Protein AF-A0A952SNX2-F1 (afdb_monomer_lite)

Foldseek 3Di:
DAPLVVCVVLVLQQAQDDDDDDDDDDDDDDDDDDDDDDDDDDDDDDPDDPPDPDDFAAFDDLVVLPVVDDADPQEAEFPPADGHQASQVSNQVRVLLRCLLVLVLVSNLVQADPRVNVVSVVCVVVVVSVVNNVQFNHKYWAHKAFPVGRDNDTQKMKTKIWTDGQQKIFIWIWIWGQDPVRGIHIYTDDFDSDMDRDRNVSHPPDPCNRRPPCVPVVSDDDVCLQVLLVQLLSLQLVLQLVQVLCVLVVHPRDDPVRVQVVVCVVSVHDSVSSVVSNVVLLVQLVPDPDLCSSDPLQSLLVVLVSVVSHLVVVVVDPPSPVSDDPQVSLVSSCVSNVHHSVVSVVSNVVNHD

Structure (mmCIF, N/CA/C/O backbone):
data_AF-A0A952SNX2-F1
#
_entry.id   AF-A0A952SNX2-F1
#
loop_
_atom_site.group_PDB
_atom_site.id
_atom_site.type_symbol
_atom_site.label_atom_id
_atom_site.label_alt_id
_atom_site.label_comp_id
_atom_site.label_asym_id
_atom_site.label_entity_id
_atom_site.label_seq_id
_atom_site.pdbx_PDB_ins_code
_atom_site.Cartn_x
_atom_site.Cartn_y
_atom_site.Cartn_z
_atom_site.occupancy
_atom_site.B_iso_or_equiv
_atom_site.auth_seq_id
_atom_site.auth_comp_id
_atom_site.auth_asym_id
_atom_site.auth_atom_id
_atom_site.pdbx_PDB_model_num
ATOM 1 N N . MET A 1 1 ? -14.300 -13.899 18.024 1.00 48.44 1 MET A N 1
ATOM 2 C CA . MET A 1 1 ? -14.442 -12.862 16.974 1.00 48.44 1 MET A CA 1
ATOM 3 C C . MET A 1 1 ? -13.404 -13.210 15.926 1.00 48.44 1 MET A C 1
ATOM 5 O O . MET A 1 1 ? -12.260 -13.330 16.341 1.00 48.44 1 MET A O 1
ATOM 9 N N . SER A 1 2 ? -13.799 -13.496 14.678 1.00 52.06 2 SER A N 1
ATOM 10 C CA . SER A 1 2 ? -12.889 -14.080 13.675 1.00 52.06 2 SER A CA 1
ATOM 11 C C . SER A 1 2 ? -11.703 -13.165 13.380 1.00 52.06 2 SER A C 1
ATOM 13 O O . SER A 1 2 ? -11.830 -11.938 13.463 1.00 52.06 2 SER A O 1
ATOM 15 N N . LEU A 1 3 ? -10.570 -13.774 13.040 1.00 55.50 3 LEU A N 1
ATOM 16 C CA . LEU A 1 3 ? -9.308 -13.116 12.728 1.00 55.50 3 LEU A CA 1
ATOM 17 C C . LEU A 1 3 ? -9.473 -11.966 11.732 1.00 55.50 3 LEU A C 1
ATOM 19 O O . LEU A 1 3 ? -8.993 -10.865 11.982 1.00 55.50 3 LEU A O 1
ATOM 23 N N . HIS A 1 4 ? -10.268 -12.174 10.680 1.00 52.38 4 HIS A N 1
ATOM 24 C CA . HIS A 1 4 ? -10.623 -11.142 9.707 1.00 52.38 4 HIS A CA 1
ATOM 25 C C . HIS A 1 4 ? -11.179 -9.861 10.358 1.00 52.38 4 HIS A C 1
ATOM 27 O O . HIS A 1 4 ? -10.748 -8.767 10.014 1.00 52.38 4 HIS A O 1
ATOM 33 N N . LYS A 1 5 ? -12.071 -9.967 11.356 1.00 54.03 5 LYS A N 1
ATOM 34 C CA . LYS A 1 5 ? -12.621 -8.787 12.051 1.00 54.03 5 LYS A CA 1
ATOM 35 C C . LYS A 1 5 ? -11.594 -8.092 12.941 1.00 54.03 5 LYS A C 1
ATOM 37 O O . LYS A 1 5 ? -11.683 -6.879 13.107 1.00 54.03 5 LYS A O 1
ATOM 42 N N . ARG A 1 6 ? -10.648 -8.830 13.532 1.00 61.38 6 ARG A N 1
ATOM 43 C CA . ARG A 1 6 ? -9.600 -8.252 14.390 1.00 61.38 6 ARG A CA 1
ATOM 44 C C . ARG A 1 6 ? -8.487 -7.614 13.568 1.00 61.38 6 ARG A C 1
ATOM 46 O O . ARG A 1 6 ? -8.136 -6.478 13.852 1.00 61.38 6 ARG A O 1
ATOM 53 N N . ILE A 1 7 ? -8.026 -8.288 12.513 1.00 53.22 7 ILE A N 1
ATOM 54 C CA . ILE A 1 7 ? -7.072 -7.746 11.542 1.00 53.22 7 ILE A CA 1
ATOM 55 C C . ILE A 1 7 ? -7.691 -6.523 10.864 1.00 53.22 7 ILE A C 1
ATOM 57 O O . ILE A 1 7 ? -7.120 -5.452 10.968 1.00 53.22 7 ILE A O 1
ATOM 61 N N . ALA A 1 8 ? -8.900 -6.599 10.298 1.00 45.84 8 ALA A N 1
ATOM 62 C CA . ALA A 1 8 ? -9.545 -5.420 9.705 1.00 45.84 8 ALA A CA 1
ATOM 63 C C . ALA A 1 8 ? -9.672 -4.239 10.695 1.00 45.84 8 ALA A C 1
ATOM 65 O O . ALA A 1 8 ? -9.510 -3.090 10.296 1.00 45.84 8 ALA A O 1
ATOM 66 N N . SER A 1 9 ? -9.886 -4.509 11.992 1.00 39.69 9 SER A N 1
ATOM 67 C CA . SER A 1 9 ? -9.955 -3.456 13.020 1.00 39.69 9 SER A CA 1
ATOM 68 C C . SER A 1 9 ? -8.585 -2.893 13.429 1.00 39.69 9 SER A C 1
ATOM 70 O O . SER A 1 9 ? -8.488 -1.700 13.689 1.00 39.69 9 SER A O 1
ATOM 72 N N . ALA A 1 10 ? -7.534 -3.716 13.496 1.00 35.47 10 ALA A N 1
ATOM 73 C CA . ALA A 1 10 ? -6.181 -3.294 13.888 1.00 35.47 10 ALA A CA 1
ATOM 74 C C . ALA A 1 10 ? -5.418 -2.612 12.736 1.00 35.47 10 ALA A C 1
ATOM 76 O O . ALA A 1 10 ? -4.585 -1.734 12.938 1.00 35.47 10 ALA A O 1
ATOM 77 N N . VAL A 1 11 ? -5.741 -2.983 11.502 1.00 34.00 11 VAL A N 1
ATOM 78 C CA . VAL A 1 11 ? -5.020 -2.579 10.285 1.00 34.00 11 VAL A CA 1
ATOM 79 C C . VAL A 1 11 ? -5.450 -1.217 9.782 1.00 34.00 11 VAL A C 1
ATOM 81 O O . VAL A 1 11 ? -4.645 -0.475 9.217 1.00 34.00 11 VAL A O 1
ATOM 84 N N . SER A 1 12 ? -6.685 -0.840 10.101 1.00 32.25 12 SER A N 1
ATOM 85 C CA . SER A 1 12 ? -7.169 0.524 9.936 1.00 32.25 12 SER A CA 1
ATOM 86 C C . SER A 1 12 ? -6.426 1.547 10.814 1.00 32.25 12 SER A C 1
ATOM 88 O O . SER A 1 12 ? -6.702 2.729 10.674 1.00 32.25 12 SER A O 1
ATOM 90 N N . ILE A 1 13 ? -5.527 1.124 11.720 1.00 32.03 13 ILE A N 1
ATOM 91 C CA . ILE A 1 13 ? -4.909 1.996 12.738 1.00 32.03 13 ILE A CA 1
ATOM 92 C C . ILE A 1 13 ? -3.388 2.197 12.531 1.00 32.03 13 ILE A C 1
ATOM 94 O O . ILE A 1 13 ? -2.841 3.181 13.022 1.00 32.03 13 ILE A O 1
ATOM 98 N N . ALA A 1 14 ? -2.678 1.323 11.800 1.00 28.78 14 ALA A N 1
ATOM 99 C CA . ALA A 1 14 ? -1.204 1.258 11.881 1.00 28.78 14 ALA A CA 1
ATOM 100 C C . ALA A 1 14 ? -0.408 1.695 10.626 1.00 28.78 14 ALA A C 1
ATOM 102 O O . ALA A 1 14 ? 0.817 1.790 10.677 1.00 28.78 14 ALA A O 1
ATOM 103 N N . THR A 1 15 ? -1.045 1.968 9.483 1.00 30.44 15 THR A N 1
ATOM 104 C CA . THR A 1 15 ? -0.330 1.966 8.184 1.00 30.44 15 THR A CA 1
ATOM 105 C C . THR A 1 15 ? 0.300 3.309 7.760 1.00 30.44 15 THR A C 1
ATOM 107 O O . THR A 1 15 ? 1.021 3.355 6.764 1.00 30.44 15 THR A O 1
ATOM 110 N N . ILE A 1 16 ? 0.098 4.411 8.490 1.00 40.31 16 ILE A N 1
ATOM 111 C CA . ILE A 1 16 ? 0.472 5.762 8.000 1.00 40.31 16 ILE A CA 1
ATOM 112 C C . ILE A 1 16 ? 1.745 6.340 8.670 1.00 40.31 16 ILE A C 1
ATOM 114 O O . ILE A 1 16 ? 2.215 7.433 8.346 1.00 40.31 16 ILE A O 1
ATOM 118 N N . GLY A 1 17 ? 2.378 5.611 9.587 1.00 31.06 17 GLY A N 1
ATOM 119 C CA . GLY A 1 17 ? 3.509 6.121 10.359 1.00 31.06 17 GLY A CA 1
ATOM 120 C C . GLY A 1 17 ? 4.882 5.717 9.819 1.00 31.06 17 GLY A C 1
ATOM 121 O O . GLY A 1 17 ? 5.256 4.554 9.900 1.00 31.06 17 GLY A O 1
ATOM 122 N N . LEU A 1 18 ? 5.703 6.722 9.487 1.00 32.28 18 LEU A N 1
ATOM 123 C CA . LEU A 1 18 ? 7.165 6.717 9.690 1.00 32.28 18 LEU A CA 1
ATOM 124 C C . LEU A 1 18 ? 8.068 6.258 8.519 1.00 32.28 18 LEU A C 1
ATOM 126 O O . LEU A 1 18 ? 8.646 5.176 8.542 1.00 32.28 18 LEU A O 1
ATOM 130 N N . GLN A 1 19 ? 8.367 7.166 7.582 1.00 35.50 19 GLN A N 1
ATOM 131 C CA . GLN A 1 19 ? 9.575 7.045 6.748 1.00 35.50 19 GLN A CA 1
ATOM 132 C C . GLN A 1 19 ? 10.260 8.407 6.504 1.00 35.50 19 GLN A C 1
ATOM 134 O O . GLN A 1 19 ? 10.404 8.860 5.375 1.00 35.50 19 GLN A O 1
ATOM 139 N N . MET A 1 20 ? 10.716 9.073 7.573 1.00 31.48 20 MET A N 1
ATOM 140 C CA . MET A 1 20 ? 11.673 10.188 7.474 1.00 31.48 20 MET A CA 1
ATOM 141 C C . MET A 1 20 ? 12.974 9.844 8.209 1.00 31.48 20 MET A C 1
ATOM 143 O O . MET A 1 20 ? 13.103 10.065 9.409 1.00 31.48 20 MET A O 1
ATOM 147 N N . CYS A 1 21 ? 13.947 9.300 7.478 1.00 29.02 21 CYS A N 1
ATOM 148 C CA . CYS A 1 21 ? 15.365 9.245 7.851 1.00 29.02 21 CYS A CA 1
ATOM 149 C C . CYS A 1 21 ? 16.185 9.277 6.552 1.00 29.02 21 CYS A C 1
ATOM 151 O O . CYS A 1 21 ? 16.373 8.247 5.912 1.00 29.02 21 CYS A O 1
ATOM 153 N N . MET A 1 22 ? 16.627 10.466 6.129 1.00 40.25 22 MET A N 1
ATOM 154 C CA . MET A 1 22 ? 17.460 10.645 4.932 1.00 40.25 22 MET A CA 1
ATOM 155 C C . MET A 1 22 ? 18.953 10.767 5.276 1.00 40.25 22 MET A C 1
ATOM 157 O O . MET A 1 22 ? 19.297 11.472 6.229 1.00 40.25 22 MET A O 1
ATOM 161 N N . PRO A 1 23 ? 19.849 10.205 4.440 1.00 34.12 23 PRO A N 1
ATOM 162 C CA . PRO A 1 23 ? 21.235 10.637 4.314 1.00 34.12 23 PRO A CA 1
ATOM 163 C C . PRO A 1 23 ? 21.404 11.678 3.183 1.00 34.12 23 PRO A C 1
ATOM 165 O O . PRO A 1 23 ? 20.839 11.546 2.100 1.00 34.12 23 PRO A O 1
ATOM 168 N N . LEU A 1 24 ? 22.215 12.714 3.430 1.00 35.62 24 LEU A N 1
ATOM 169 C CA . LEU A 1 24 ? 22.617 13.749 2.462 1.00 35.62 24 LEU A CA 1
ATOM 170 C C . LEU A 1 24 ? 23.631 13.202 1.435 1.00 35.62 24 LEU A C 1
ATOM 172 O O . LEU A 1 24 ? 24.675 12.686 1.834 1.00 35.62 24 LEU A O 1
ATOM 176 N N . ALA A 1 25 ? 23.411 13.439 0.136 1.00 33.47 25 ALA A N 1
ATOM 177 C CA . ALA A 1 25 ? 24.436 13.281 -0.904 1.00 33.47 25 ALA A CA 1
ATOM 178 C C . ALA A 1 25 ? 24.430 14.465 -1.895 1.00 33.47 25 ALA A C 1
ATOM 180 O O . ALA A 1 25 ? 23.408 14.800 -2.487 1.00 33.47 25 ALA A O 1
ATOM 181 N N . LEU A 1 26 ? 25.595 15.105 -2.052 1.00 45.41 26 LEU A N 1
ATOM 182 C CA . LEU A 1 26 ? 25.888 16.226 -2.958 1.00 45.41 26 LEU A CA 1
ATOM 183 C C . LEU A 1 26 ? 26.368 15.709 -4.324 1.00 45.41 26 LEU A C 1
ATOM 185 O O . LEU A 1 26 ? 27.278 14.883 -4.374 1.00 45.41 26 LEU A O 1
ATOM 189 N N . GLY A 1 27 ? 25.853 16.267 -5.424 1.00 34.88 27 GLY A N 1
ATOM 190 C CA . GLY A 1 27 ? 26.361 15.999 -6.774 1.00 34.88 27 GLY A CA 1
ATOM 191 C C . GLY A 1 27 ? 26.113 17.154 -7.745 1.00 34.88 27 GLY A C 1
ATOM 192 O O . GLY A 1 27 ? 24.974 17.448 -8.088 1.00 34.88 27 GLY A O 1
ATOM 193 N N . ALA A 1 28 ? 27.194 17.801 -8.186 1.00 46.50 28 ALA A N 1
ATOM 194 C CA . ALA A 1 28 ? 27.223 18.859 -9.196 1.00 46.50 28 ALA A CA 1
ATOM 195 C C . ALA A 1 28 ? 27.692 18.303 -10.553 1.00 46.50 28 ALA A C 1
ATOM 197 O O . ALA A 1 28 ? 28.581 17.454 -10.587 1.00 46.50 28 ALA A O 1
ATOM 198 N N . GLY A 1 29 ? 27.182 18.832 -11.671 1.00 35.84 29 GLY A N 1
ATOM 199 C CA . GLY A 1 29 ? 27.735 18.524 -12.995 1.00 35.84 29 GLY A CA 1
ATOM 200 C C . GLY A 1 29 ? 27.041 19.236 -14.156 1.00 35.84 29 GLY A C 1
ATOM 201 O O . GLY A 1 29 ? 25.928 18.889 -14.525 1.00 35.84 29 GLY A O 1
ATOM 202 N N . ALA A 1 30 ? 27.728 20.222 -14.736 1.00 48.59 30 ALA A N 1
ATOM 203 C CA . ALA A 1 30 ? 27.344 20.977 -15.930 1.00 48.59 30 ALA A CA 1
ATOM 204 C C . ALA A 1 30 ? 27.777 20.265 -17.225 1.00 48.59 30 ALA A C 1
ATOM 206 O O . ALA A 1 30 ? 28.807 19.594 -17.219 1.00 48.59 30 ALA A O 1
ATOM 207 N N . LEU A 1 31 ? 27.094 20.502 -18.356 1.00 37.97 31 LEU A N 1
ATOM 208 C CA . LEU A 1 31 ? 27.667 20.228 -19.683 1.00 37.97 31 LEU A CA 1
ATOM 209 C C . LEU A 1 31 ? 27.211 21.236 -20.754 1.00 37.97 31 LEU A C 1
ATOM 211 O O . LEU A 1 31 ? 26.046 21.619 -20.824 1.00 37.97 31 LEU A O 1
ATOM 215 N N . ALA A 1 32 ? 28.175 21.660 -21.576 1.00 42.41 32 ALA A N 1
ATOM 216 C CA . ALA A 1 32 ? 28.082 22.701 -22.597 1.00 42.41 32 ALA A CA 1
ATOM 217 C C . ALA A 1 32 ? 27.806 22.141 -24.008 1.00 42.41 32 ALA A C 1
ATOM 219 O O . ALA A 1 32 ? 28.213 21.029 -24.340 1.00 42.41 32 ALA A O 1
ATOM 220 N N . LEU A 1 33 ? 27.161 22.957 -24.849 1.00 41.38 33 LEU A N 1
ATOM 221 C CA . LEU A 1 33 ? 26.805 22.671 -26.244 1.00 41.38 33 LEU A CA 1
ATOM 222 C C . LEU A 1 33 ? 27.853 23.242 -27.216 1.00 41.38 33 LEU A C 1
ATOM 224 O O . LEU A 1 33 ? 28.230 24.407 -27.102 1.00 41.38 33 LEU A O 1
ATOM 228 N N . LEU A 1 34 ? 28.260 22.456 -28.219 1.00 44.69 34 LEU A N 1
ATOM 229 C CA . LEU A 1 34 ? 29.028 22.919 -29.382 1.00 44.69 34 LEU A CA 1
ATOM 230 C C . LEU A 1 34 ? 28.291 22.564 -30.681 1.00 44.69 34 LEU A C 1
ATOM 232 O O . LEU A 1 34 ? 27.862 21.428 -30.879 1.00 44.69 34 LEU A O 1
ATOM 236 N N . THR A 1 35 ? 28.159 23.551 -31.567 1.00 46.50 35 THR A N 1
ATOM 237 C CA . THR A 1 35 ? 27.536 23.459 -32.893 1.00 46.50 35 THR A CA 1
ATOM 238 C C . THR A 1 35 ? 28.593 23.184 -33.969 1.00 46.50 35 THR A C 1
ATOM 240 O O . THR A 1 35 ? 29.645 23.819 -33.994 1.00 46.50 35 THR A O 1
ATOM 243 N N . SER A 1 36 ? 28.315 22.240 -34.879 1.00 47.62 36 SER A N 1
ATOM 244 C CA . SER A 1 36 ? 29.204 21.864 -35.991 1.00 47.62 36 SER A CA 1
ATOM 245 C C . SER A 1 36 ? 28.496 22.005 -37.344 1.00 47.62 36 SER A C 1
ATOM 247 O O . SER A 1 36 ? 27.362 21.553 -37.516 1.00 47.62 36 SER A O 1
ATOM 249 N N . CYS A 1 37 ? 29.171 22.664 -38.292 1.00 56.56 37 CYS A N 1
ATOM 250 C CA . CYS A 1 37 ? 28.708 22.978 -39.646 1.00 56.56 37 CYS A CA 1
ATOM 251 C C . CYS A 1 37 ? 28.667 21.741 -40.563 1.00 56.56 37 CYS A C 1
ATOM 253 O O . CYS A 1 37 ? 29.633 20.984 -40.646 1.00 56.56 37 CYS A O 1
ATOM 255 N N . LYS A 1 38 ? 27.566 21.584 -41.314 1.00 45.00 38 LYS A N 1
ATOM 256 C CA . LYS A 1 38 ? 27.335 20.486 -42.268 1.00 45.00 38 LYS A CA 1
ATOM 257 C C . LYS A 1 38 ? 27.996 20.745 -43.625 1.00 45.00 38 LYS A C 1
ATOM 259 O O . LYS A 1 38 ? 27.754 21.769 -44.258 1.00 45.00 38 LYS A O 1
ATOM 264 N N . LYS A 1 39 ? 28.773 19.761 -44.079 1.00 56.34 39 LYS A N 1
ATOM 265 C CA . LYS A 1 39 ? 29.225 19.573 -45.462 1.00 56.34 39 LYS A CA 1
ATOM 266 C C . LYS A 1 39 ? 28.265 18.586 -46.130 1.00 56.34 39 LYS A C 1
ATOM 268 O O . LYS A 1 39 ? 27.929 17.570 -45.531 1.00 56.34 39 LYS A O 1
ATOM 273 N N . GLU A 1 40 ? 27.787 18.925 -47.320 1.00 55.41 40 GLU A N 1
ATOM 274 C CA . GLU A 1 40 ? 26.765 18.167 -48.046 1.00 55.41 40 GLU A CA 1
ATOM 275 C C . GLU A 1 40 ? 27.390 16.896 -48.645 1.00 55.41 40 GLU A C 1
ATOM 277 O O . GLU A 1 40 ? 28.265 16.964 -49.511 1.00 55.41 40 GLU A O 1
ATOM 282 N N . GLU A 1 41 ? 27.007 15.744 -48.092 1.00 58.25 41 GLU A N 1
ATOM 283 C CA . GLU A 1 41 ? 27.490 14.420 -48.484 1.00 58.25 41 GLU A CA 1
ATOM 284 C C . GLU A 1 41 ? 26.589 13.775 -49.550 1.00 58.25 41 GLU A C 1
ATOM 286 O O . GLU A 1 41 ? 25.399 14.092 -49.639 1.00 58.25 41 GLU A O 1
ATOM 291 N N . PRO A 1 42 ? 27.161 12.881 -50.381 1.00 65.88 42 PRO A N 1
ATOM 292 C CA . PRO A 1 42 ? 26.449 12.173 -51.441 1.00 65.88 42 PRO A CA 1
ATOM 293 C C . PRO A 1 42 ? 25.221 11.414 -50.910 1.00 65.88 42 PRO A C 1
ATOM 295 O O . PRO A 1 42 ? 25.189 11.051 -49.733 1.00 65.88 42 PRO A O 1
ATOM 298 N N . PRO A 1 43 ? 24.212 11.158 -51.770 1.00 68.00 43 PRO A N 1
ATOM 299 C CA . PRO A 1 43 ? 22.939 10.581 -51.355 1.00 68.00 43 PRO A CA 1
ATOM 300 C C . PRO A 1 43 ? 23.181 9.287 -50.567 1.00 68.00 43 PRO A C 1
ATOM 302 O O . PRO A 1 43 ? 23.849 8.383 -51.084 1.00 68.00 43 PRO A O 1
ATOM 305 N N . PRO A 1 44 ? 22.697 9.217 -49.312 1.00 71.75 44 PRO A N 1
ATOM 306 C CA . PRO A 1 44 ? 23.026 8.122 -48.425 1.00 71.75 44 PRO A CA 1
ATOM 307 C C . PRO A 1 44 ? 22.518 6.807 -49.023 1.00 71.75 44 PRO A C 1
ATOM 309 O O . PRO A 1 44 ? 21.443 6.785 -49.636 1.00 71.75 44 PRO A O 1
ATOM 312 N N . PRO A 1 45 ? 23.274 5.706 -48.859 1.00 81.50 45 PRO A N 1
ATOM 313 C CA . PRO A 1 45 ? 22.763 4.382 -49.177 1.00 81.50 45 PRO A CA 1
ATOM 314 C C . PRO A 1 45 ? 21.408 4.182 -48.481 1.00 81.50 45 PRO A C 1
ATOM 316 O O . PRO A 1 45 ? 21.198 4.748 -47.401 1.00 81.50 45 PRO A O 1
ATOM 319 N N . PRO A 1 46 ? 20.478 3.418 -49.089 1.00 82.81 46 PRO A N 1
ATOM 320 C CA . PRO A 1 46 ? 19.172 3.172 -48.493 1.00 82.81 46 PRO A CA 1
ATOM 321 C C . PRO A 1 46 ? 19.371 2.725 -47.041 1.00 82.81 46 PRO A C 1
ATOM 323 O O . PRO A 1 46 ? 20.218 1.854 -46.801 1.00 82.81 46 PRO A O 1
ATOM 326 N N . PRO A 1 47 ? 18.675 3.358 -46.077 1.00 84.00 47 PRO A N 1
ATOM 327 C CA . PRO A 1 47 ? 18.901 3.085 -44.671 1.00 84.00 47 PRO A CA 1
ATOM 328 C C . PRO A 1 47 ? 18.728 1.581 -44.441 1.00 84.00 47 PRO A C 1
ATOM 330 O O . P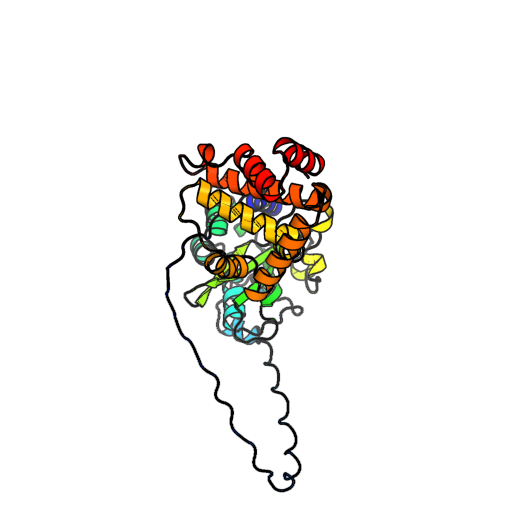RO A 1 47 ? 17.766 1.003 -44.964 1.00 84.00 47 PRO A O 1
ATOM 333 N N . PRO A 1 48 ? 19.661 0.927 -43.721 1.00 89.88 48 PRO A N 1
ATOM 334 C CA . PRO A 1 48 ? 19.486 -0.470 -43.365 1.00 89.88 48 PRO A CA 1
ATOM 335 C C . PRO A 1 48 ? 18.114 -0.629 -42.699 1.00 89.88 48 PRO A C 1
ATOM 337 O O . PRO A 1 48 ? 17.690 0.283 -41.977 1.00 89.88 48 PRO A O 1
ATOM 340 N N . PRO A 1 49 ? 17.394 -1.735 -42.965 1.00 91.94 49 PRO A N 1
ATOM 341 C CA . PRO A 1 49 ? 16.105 -1.963 -42.335 1.00 91.94 49 PRO A CA 1
ATOM 342 C C . PRO A 1 49 ? 16.263 -1.798 -40.817 1.00 91.94 49 PRO A C 1
ATOM 344 O O . PRO A 1 49 ? 17.265 -2.273 -40.268 1.00 91.94 49 PRO A O 1
ATOM 347 N N . PRO A 1 50 ? 15.336 -1.083 -40.151 1.00 93.06 50 PRO A N 1
ATOM 348 C CA . PRO A 1 50 ? 15.431 -0.861 -38.718 1.00 93.06 50 PRO A CA 1
ATOM 349 C C . PRO A 1 50 ? 15.568 -2.216 -38.007 1.00 93.06 50 PRO A C 1
ATOM 351 O O . PRO A 1 50 ? 14.905 -3.177 -38.418 1.00 93.06 50 PRO A O 1
ATOM 354 N N . PRO A 1 51 ? 16.436 -2.323 -36.982 1.00 94.06 51 PRO A N 1
ATOM 355 C CA . PRO A 1 51 ? 16.541 -3.539 -36.190 1.00 94.06 51 PRO A CA 1
ATOM 356 C C . PRO A 1 51 ? 15.149 -3.970 -35.710 1.00 94.06 51 PRO A C 1
ATOM 358 O O . PRO A 1 51 ? 14.347 -3.098 -35.357 1.00 94.06 51 PRO A O 1
ATOM 361 N N . PRO A 1 52 ? 14.840 -5.280 -35.685 1.00 94.38 52 PRO A N 1
ATOM 362 C CA . PRO A 1 52 ? 13.629 -5.757 -35.037 1.00 94.38 52 PRO A CA 1
ATOM 363 C C . PRO A 1 52 ? 13.559 -5.195 -33.609 1.00 94.38 52 PRO A C 1
ATOM 365 O O . PRO A 1 52 ? 14.602 -5.138 -32.948 1.00 94.38 52 PRO A O 1
ATOM 368 N N . PRO A 1 53 ? 12.377 -4.768 -33.132 1.00 92.81 53 PRO A N 1
ATOM 369 C CA . PRO A 1 53 ? 12.233 -4.323 -31.753 1.00 92.81 53 PRO A CA 1
ATOM 370 C C . PRO A 1 53 ? 12.709 -5.429 -30.793 1.00 92.81 53 PRO A C 1
ATOM 372 O O . PRO A 1 53 ? 12.533 -6.616 -31.107 1.00 92.81 53 PRO A O 1
ATOM 375 N N . PRO A 1 54 ? 13.335 -5.071 -29.654 1.00 91.81 54 PRO A N 1
ATOM 376 C CA . PRO A 1 54 ? 13.643 -6.032 -28.601 1.00 91.81 54 PRO A CA 1
ATOM 377 C C . PRO A 1 54 ? 12.392 -6.841 -28.247 1.00 91.81 54 PRO A C 1
ATOM 379 O O . PRO A 1 54 ? 11.292 -6.295 -28.222 1.00 91.81 54 PRO A O 1
ATOM 382 N N . ARG A 1 55 ? 12.555 -8.148 -28.028 1.00 93.12 55 ARG A N 1
ATOM 383 C CA . ARG A 1 55 ? 11.465 -8.980 -27.509 1.00 93.12 55 ARG A CA 1
ATOM 384 C C . ARG A 1 55 ? 11.295 -8.677 -26.028 1.00 93.12 55 ARG A C 1
ATOM 386 O O . ARG A 1 55 ? 12.305 -8.544 -25.335 1.00 93.12 55 ARG A O 1
ATOM 393 N N . ASP A 1 56 ? 10.051 -8.598 -25.576 1.00 93.25 56 ASP A N 1
ATOM 394 C CA . ASP A 1 56 ? 9.754 -8.517 -24.150 1.00 93.25 56 ASP A CA 1
ATOM 395 C C . ASP A 1 56 ? 10.261 -9.786 -23.441 1.00 93.25 56 ASP A C 1
ATOM 397 O O . ASP A 1 56 ? 10.276 -10.860 -24.056 1.00 93.25 56 ASP A O 1
ATOM 401 N N . PRO A 1 57 ? 10.726 -9.675 -22.184 1.00 94.50 57 PRO A N 1
ATOM 402 C CA . PRO A 1 57 ? 11.123 -10.836 -21.399 1.00 94.50 57 PRO A CA 1
ATOM 403 C C . PRO A 1 57 ? 9.930 -11.773 -21.170 1.00 94.50 57 PRO A C 1
ATOM 405 O O . PRO A 1 57 ? 8.786 -11.329 -21.039 1.00 94.50 57 PRO A O 1
ATOM 408 N N . ASP A 1 58 ? 10.206 -13.073 -21.097 1.00 96.69 58 ASP A N 1
ATOM 409 C CA . ASP A 1 58 ? 9.194 -14.065 -20.739 1.00 96.69 58 ASP A CA 1
ATOM 410 C C . ASP A 1 58 ? 8.863 -13.961 -19.232 1.00 96.69 58 ASP A C 1
ATOM 412 O O . ASP A 1 58 ? 9.766 -13.694 -18.430 1.00 96.69 58 ASP A O 1
ATOM 416 N N . PRO A 1 59 ? 7.604 -14.188 -18.813 1.00 97.19 59 PRO A N 1
ATOM 417 C CA . PRO A 1 59 ? 7.252 -14.245 -17.398 1.00 97.19 59 PRO A CA 1
ATOM 418 C C . PRO A 1 59 ? 8.010 -15.349 -16.645 1.00 97.19 59 PRO A C 1
ATOM 420 O O . PRO A 1 59 ? 8.346 -16.406 -17.189 1.00 97.19 59 PRO A O 1
ATOM 423 N N . VAL A 1 60 ? 8.224 -15.130 -15.351 1.00 97.50 60 VAL A N 1
ATOM 424 C CA . VAL A 1 60 ? 8.834 -16.091 -14.431 1.00 97.50 60 VAL A CA 1
ATOM 425 C C . VAL A 1 60 ? 7.970 -17.347 -14.320 1.00 97.50 60 VAL A C 1
ATOM 427 O O . VAL A 1 60 ? 6.772 -17.297 -14.051 1.00 97.50 60 VAL A O 1
ATOM 430 N N . SER A 1 61 ? 8.606 -18.512 -14.447 1.00 97.00 61 SER A N 1
ATOM 431 C CA . SER A 1 61 ? 7.965 -19.797 -14.166 1.00 97.00 61 SER A CA 1
ATOM 432 C C . SER A 1 61 ? 7.900 -20.042 -12.657 1.00 97.00 61 SER A C 1
ATOM 434 O O . SER A 1 61 ? 8.907 -20.392 -12.039 1.00 97.00 61 SER A O 1
ATOM 436 N N . PHE A 1 62 ? 6.711 -19.929 -12.059 1.00 95.94 62 PHE A N 1
ATOM 437 C CA . PHE A 1 62 ? 6.508 -20.233 -10.637 1.00 95.94 62 PHE A CA 1
ATOM 438 C C . PHE A 1 62 ? 6.876 -21.680 -10.275 1.00 95.94 62 PHE A C 1
ATOM 440 O O . PHE A 1 62 ? 7.431 -21.909 -9.207 1.00 95.94 62 PHE A O 1
ATOM 447 N N . ASP A 1 63 ? 6.700 -22.647 -11.182 1.00 96.00 63 ASP A N 1
ATOM 448 C CA . ASP A 1 63 ? 7.190 -24.024 -10.995 1.00 96.00 63 ASP A CA 1
ATOM 449 C C . ASP A 1 63 ? 8.713 -24.101 -10.842 1.00 96.00 63 ASP A C 1
ATOM 451 O O . ASP A 1 63 ? 9.240 -25.007 -10.193 1.00 96.00 63 ASP A O 1
ATOM 455 N N . ALA A 1 64 ? 9.450 -23.188 -11.478 1.00 97.19 64 ALA A N 1
ATOM 456 C CA . ALA A 1 64 ? 10.888 -23.081 -11.289 1.00 97.19 64 ALA A CA 1
ATOM 457 C C . ALA A 1 64 ? 11.226 -22.465 -9.934 1.00 97.19 64 ALA A C 1
ATOM 459 O O . ALA A 1 64 ? 12.072 -23.019 -9.233 1.00 97.19 64 ALA A O 1
ATOM 460 N N . VAL A 1 65 ? 10.520 -21.405 -9.536 1.00 97.75 65 VAL A N 1
ATOM 461 C CA . VAL A 1 65 ? 10.704 -20.770 -8.224 1.00 97.75 65 VAL A CA 1
ATOM 462 C C . VAL A 1 65 ? 10.411 -21.767 -7.099 1.00 97.75 65 VAL A C 1
ATOM 464 O O . VAL A 1 65 ? 11.256 -21.964 -6.233 1.00 97.75 65 VAL A O 1
ATOM 467 N N . MET A 1 66 ? 9.282 -22.484 -7.157 1.00 96.38 66 MET A N 1
ATOM 468 C CA . MET A 1 66 ? 8.872 -23.495 -6.168 1.00 96.38 66 MET A CA 1
ATOM 469 C C . MET A 1 66 ? 9.873 -24.645 -5.995 1.00 96.38 66 MET A C 1
ATOM 471 O O . MET A 1 66 ? 9.867 -25.313 -4.967 1.00 96.38 66 MET A O 1
ATOM 475 N N . ARG A 1 67 ? 10.734 -24.908 -6.986 1.00 97.19 67 ARG A N 1
ATOM 476 C CA . ARG A 1 67 ? 11.805 -25.910 -6.861 1.00 97.19 67 ARG A CA 1
ATOM 477 C C . ARG A 1 67 ? 13.023 -25.391 -6.098 1.00 97.19 67 ARG A C 1
ATOM 479 O O . ARG A 1 67 ? 13.818 -26.203 -5.632 1.00 97.19 67 ARG A O 1
ATOM 486 N N . GLU A 1 68 ? 13.190 -24.076 -6.002 1.00 97.62 68 GLU A N 1
ATOM 487 C CA . GLU A 1 68 ? 14.291 -23.441 -5.273 1.00 97.62 68 GLU A CA 1
ATOM 488 C C . GLU A 1 68 ? 13.924 -23.080 -3.834 1.00 97.62 68 GLU A C 1
ATOM 490 O O . GLU A 1 68 ? 14.801 -23.066 -2.970 1.00 97.62 68 GLU A O 1
ATOM 495 N N . VAL A 1 69 ? 12.647 -22.795 -3.572 1.00 97.12 69 VAL A N 1
ATOM 496 C CA . VAL A 1 69 ? 12.155 -22.444 -2.235 1.00 97.12 69 VAL A CA 1
ATOM 497 C C . VAL A 1 69 ? 11.489 -23.639 -1.561 1.00 97.12 69 VAL A C 1
ATOM 499 O O . VAL A 1 69 ? 10.743 -24.393 -2.177 1.00 97.12 69 VAL A O 1
ATOM 502 N N . SER A 1 70 ? 11.762 -23.830 -0.270 1.00 96.56 70 SER A N 1
ATOM 503 C CA . SER A 1 70 ? 11.091 -24.858 0.533 1.00 96.56 70 SER A CA 1
ATOM 504 C C . SER A 1 70 ? 9.769 -24.304 1.052 1.00 96.56 70 SER A C 1
ATOM 506 O O . SER A 1 70 ? 9.760 -23.597 2.054 1.00 96.56 70 SER A O 1
ATOM 508 N N . LEU A 1 71 ? 8.675 -24.596 0.349 1.00 98.00 71 LEU A N 1
ATOM 509 C CA . LEU A 1 71 ? 7.346 -24.121 0.731 1.00 98.00 71 LEU A CA 1
ATOM 510 C C . LEU A 1 71 ? 6.704 -24.984 1.817 1.00 98.00 71 LEU A C 1
ATOM 512 O O . LEU A 1 71 ? 6.800 -26.213 1.789 1.00 98.00 71 LEU A O 1
ATOM 516 N N . ASP A 1 72 ? 5.989 -24.328 2.730 1.00 98.38 72 ASP A N 1
ATOM 517 C CA . ASP A 1 72 ? 5.003 -24.967 3.598 1.00 98.38 72 ASP A CA 1
ATOM 518 C C . ASP A 1 72 ? 3.962 -25.687 2.724 1.00 98.38 72 ASP A C 1
ATOM 520 O O . ASP A 1 72 ? 3.496 -25.161 1.710 1.00 98.38 72 ASP A O 1
ATOM 524 N N . ALA A 1 73 ? 3.595 -26.911 3.111 1.00 98.06 73 ALA A N 1
ATOM 525 C CA . ALA A 1 73 ? 2.693 -27.769 2.343 1.00 98.06 73 ALA A CA 1
ATOM 526 C C . ALA A 1 73 ? 1.278 -27.183 2.167 1.00 98.06 73 ALA A C 1
ATOM 528 O O . ALA A 1 73 ? 0.518 -27.654 1.319 1.00 98.06 73 ALA A O 1
ATOM 529 N N . ARG A 1 74 ? 0.915 -26.177 2.969 1.00 98.44 74 ARG A N 1
ATOM 530 C CA . ARG A 1 74 ? -0.350 -25.442 2.878 1.00 98.44 74 ARG A CA 1
ATOM 531 C C . ARG A 1 74 ? -0.328 -24.347 1.819 1.00 98.44 74 ARG A C 1
ATOM 533 O O . ARG A 1 74 ? -1.402 -23.863 1.459 1.00 98.44 74 ARG A O 1
ATOM 540 N N . VAL A 1 75 ? 0.848 -23.957 1.319 1.00 98.38 75 VAL A N 1
ATOM 541 C CA . VAL A 1 75 ? 0.962 -22.955 0.257 1.00 98.38 75 VAL A CA 1
ATOM 542 C C . VAL A 1 75 ? 0.553 -23.555 -1.079 1.00 98.38 75 VAL A C 1
ATOM 544 O O . VAL A 1 75 ? 1.027 -24.612 -1.493 1.00 98.38 75 VAL A O 1
ATOM 547 N N . GLN A 1 76 ? -0.328 -22.849 -1.775 1.00 98.19 76 GLN A N 1
ATOM 548 C CA . GLN A 1 76 ? -0.826 -23.216 -3.090 1.00 98.19 76 GLN A CA 1
ATOM 549 C C . GLN A 1 76 ? -0.812 -21.999 -4.013 1.00 98.19 76 GLN A C 1
ATOM 551 O O . GLN A 1 76 ? -0.890 -20.859 -3.558 1.00 98.19 76 GLN A O 1
ATOM 556 N N . LEU A 1 77 ? -0.773 -22.239 -5.321 1.00 97.62 77 LEU A N 1
ATOM 557 C CA . LEU A 1 77 ? -0.839 -21.189 -6.337 1.00 97.62 77 LEU A CA 1
ATOM 558 C C . LEU A 1 77 ? -2.138 -21.296 -7.135 1.00 97.62 77 LEU A C 1
ATOM 560 O O . LEU A 1 77 ? -2.565 -22.402 -7.498 1.00 97.62 77 LEU A O 1
ATOM 564 N N . ALA A 1 78 ? -2.759 -20.151 -7.413 1.00 96.88 78 ALA A N 1
ATOM 565 C CA . ALA A 1 78 ? -3.745 -20.044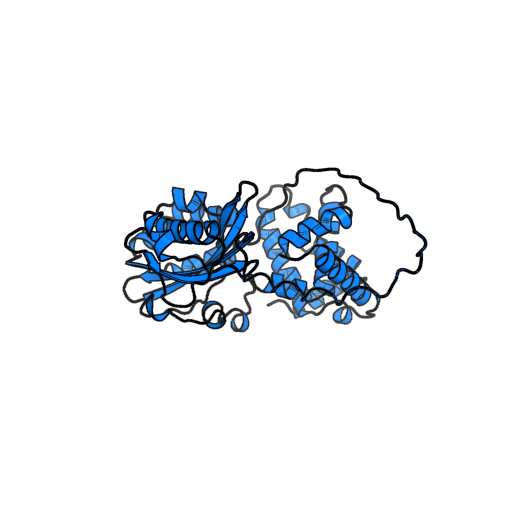 -8.478 1.00 96.88 78 ALA A CA 1
ATOM 566 C C . ALA A 1 78 ? -3.091 -20.370 -9.828 1.00 96.88 78 ALA A C 1
ATOM 568 O O . ALA A 1 78 ? -1.915 -20.093 -10.051 1.00 96.88 78 ALA A O 1
ATOM 569 N N . GLN A 1 79 ? -3.844 -21.009 -10.725 1.00 89.31 79 GLN A N 1
ATOM 570 C CA . GLN A 1 79 ? -3.346 -21.304 -12.075 1.00 89.31 79 GLN A CA 1
ATOM 571 C C . GLN A 1 79 ? -3.372 -20.067 -12.982 1.00 89.31 79 GLN A C 1
ATOM 573 O O . GLN A 1 79 ? -2.655 -20.019 -13.976 1.00 89.31 79 GLN A O 1
ATOM 578 N N . GLU A 1 80 ? -4.196 -19.079 -12.637 1.00 90.00 80 GLU A N 1
ATOM 579 C CA . GLU A 1 80 ? -4.429 -17.855 -13.399 1.00 90.00 80 GLU A CA 1
ATOM 580 C C . GLU A 1 80 ? -4.026 -16.634 -12.559 1.00 90.00 80 GLU A C 1
ATOM 582 O O . GLU A 1 80 ? -4.041 -16.697 -11.331 1.00 90.00 80 GLU A O 1
ATOM 587 N N . GLY A 1 81 ? -3.665 -15.523 -13.211 1.00 80.94 81 GLY A N 1
ATOM 588 C CA . GLY A 1 81 ? -3.390 -14.243 -12.534 1.00 80.94 81 GLY A CA 1
ATOM 589 C C . GLY A 1 81 ? -2.006 -14.106 -11.884 1.00 80.94 81 GLY A C 1
ATOM 590 O O . GLY A 1 81 ? -1.749 -13.118 -11.195 1.00 80.94 81 GLY A O 1
ATOM 591 N N . LEU A 1 82 ? -1.102 -15.066 -12.105 1.00 93.31 82 LEU A N 1
ATOM 592 C CA . LEU A 1 82 ? 0.275 -15.031 -11.604 1.00 93.31 82 LEU A CA 1
ATOM 593 C C . LEU A 1 82 ? 1.256 -14.733 -12.745 1.00 93.31 82 LEU A C 1
ATOM 595 O O . LEU A 1 82 ? 1.920 -15.631 -13.260 1.00 93.31 82 LEU A O 1
ATOM 599 N N . GLU A 1 83 ? 1.347 -13.465 -13.145 1.00 94.62 83 GLU A N 1
ATOM 600 C CA . GLU A 1 83 ? 2.318 -12.999 -14.142 1.00 94.62 83 GLU A CA 1
ATOM 601 C C . GLU A 1 83 ? 3.289 -12.002 -13.500 1.00 94.62 83 GLU A C 1
ATOM 603 O O . GLU A 1 83 ? 2.950 -10.857 -13.207 1.00 94.62 83 GLU A O 1
ATOM 608 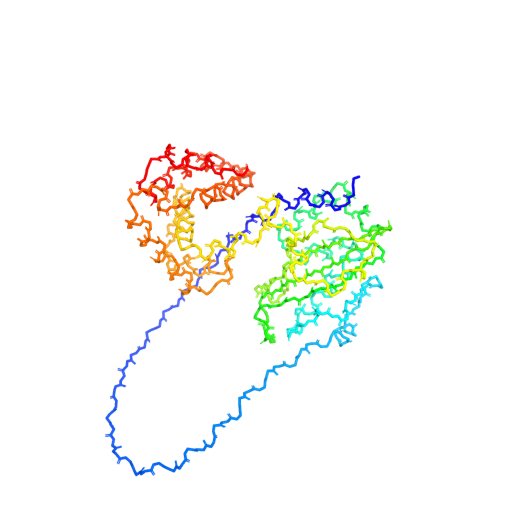N N . VAL A 1 84 ? 4.518 -12.462 -13.260 1.00 96.25 84 VAL A N 1
ATOM 609 C CA . VAL A 1 84 ? 5.613 -11.682 -12.667 1.00 96.25 84 VAL A CA 1
ATOM 610 C C . VAL A 1 84 ? 6.849 -11.896 -13.535 1.00 96.25 84 VAL A C 1
ATOM 612 O O . VAL A 1 84 ? 7.088 -13.005 -14.001 1.00 96.25 84 VAL A O 1
ATOM 615 N N . TRP A 1 85 ? 7.634 -10.850 -13.765 1.00 97.62 85 TRP A N 1
ATOM 616 C CA . TRP A 1 85 ? 8.849 -10.858 -14.586 1.00 97.62 85 TRP A CA 1
ATOM 617 C C . TRP A 1 85 ? 10.132 -10.759 -13.750 1.00 97.62 85 TRP A C 1
ATOM 619 O O . TRP A 1 85 ? 11.193 -11.180 -14.202 1.00 97.62 85 TRP A O 1
ATOM 629 N N . ASP A 1 86 ? 10.061 -10.251 -12.518 1.00 97.88 86 ASP A N 1
ATOM 630 C CA . ASP A 1 86 ? 11.194 -10.217 -11.592 1.00 97.88 86 ASP A CA 1
ATOM 631 C C . ASP A 1 86 ? 11.252 -11.506 -10.752 1.00 97.88 86 ASP A C 1
ATOM 633 O O . ASP A 1 86 ? 10.414 -11.765 -9.884 1.00 97.88 86 ASP A O 1
ATOM 637 N N . TRP A 1 87 ? 12.294 -12.310 -10.988 1.00 97.88 87 TRP A N 1
ATOM 638 C CA . TRP A 1 87 ? 12.550 -13.556 -10.256 1.00 97.88 87 TRP A CA 1
ATOM 639 C C . TRP A 1 87 ? 12.675 -13.350 -8.741 1.00 97.88 87 TRP A C 1
ATOM 641 O O . TRP A 1 87 ? 12.177 -14.157 -7.956 1.00 97.88 87 TRP A O 1
ATOM 651 N N . SER A 1 88 ? 13.342 -12.272 -8.317 1.00 98.00 88 SER A N 1
ATOM 652 C CA . SER A 1 88 ? 13.557 -11.974 -6.898 1.00 98.00 88 SER A CA 1
ATOM 653 C C . SER A 1 88 ? 12.246 -11.647 -6.187 1.00 98.00 88 SER A C 1
ATOM 655 O O . SER A 1 88 ? 12.063 -12.066 -5.046 1.00 98.00 88 SER A O 1
ATOM 657 N N . LEU A 1 89 ? 11.325 -10.957 -6.867 1.00 98.00 89 LEU A N 1
ATOM 658 C CA . LEU A 1 89 ? 9.997 -10.654 -6.336 1.00 98.00 89 LEU A CA 1
ATOM 659 C C . LEU A 1 89 ? 9.143 -11.918 -6.223 1.00 98.00 89 LEU A C 1
ATOM 661 O O . LEU A 1 89 ? 8.566 -12.168 -5.166 1.00 98.00 89 LEU A O 1
ATOM 665 N N . ALA A 1 90 ? 9.102 -12.738 -7.279 1.00 98.25 90 ALA A N 1
ATOM 666 C CA . ALA A 1 90 ? 8.366 -14.002 -7.267 1.00 98.25 90 ALA A CA 1
ATOM 667 C C . ALA A 1 90 ? 8.848 -14.910 -6.124 1.00 98.25 90 ALA A C 1
ATOM 669 O O . ALA A 1 90 ? 8.039 -15.415 -5.345 1.00 98.25 90 ALA A O 1
ATOM 670 N N . LYS A 1 91 ? 10.171 -15.048 -5.968 1.00 98.44 91 LYS A N 1
ATOM 671 C CA . LYS A 1 91 ? 10.789 -15.803 -4.873 1.00 98.44 91 LYS A CA 1
ATOM 672 C C . LYS A 1 91 ? 10.396 -15.257 -3.499 1.00 98.44 91 LYS A C 1
ATOM 674 O O . LYS A 1 91 ? 9.909 -16.023 -2.671 1.00 98.44 91 LYS A O 1
ATOM 679 N N . ALA A 1 92 ? 10.553 -13.952 -3.279 1.00 98.31 92 ALA A N 1
ATOM 680 C CA . ALA A 1 92 ? 10.227 -13.325 -2.001 1.00 98.31 92 ALA A CA 1
ATOM 681 C C . ALA A 1 92 ? 8.739 -13.454 -1.642 1.00 98.31 92 ALA A C 1
ATOM 683 O O . ALA A 1 92 ? 8.412 -13.641 -0.474 1.00 98.31 92 ALA A O 1
ATOM 684 N N . GLY A 1 93 ? 7.838 -13.382 -2.630 1.00 98.19 93 GLY A N 1
ATOM 685 C CA . GLY A 1 93 ? 6.399 -13.557 -2.411 1.00 98.19 93 GLY A CA 1
ATOM 686 C C . GLY A 1 93 ? 6.046 -14.968 -1.953 1.00 98.19 93 GLY A C 1
ATOM 687 O O . GLY A 1 93 ? 5.279 -15.136 -1.005 1.00 98.19 93 GLY A O 1
ATOM 688 N N . LEU A 1 94 ? 6.656 -15.990 -2.565 1.00 98.38 94 LEU A N 1
ATOM 689 C CA . LEU A 1 94 ? 6.448 -17.378 -2.149 1.00 98.38 94 LEU A CA 1
ATOM 690 C C . LEU A 1 94 ? 7.063 -17.684 -0.778 1.00 98.38 94 LEU A C 1
ATOM 692 O O . LEU A 1 94 ? 6.448 -18.390 0.020 1.00 98.38 94 LEU A O 1
ATOM 696 N N . GLU A 1 95 ? 8.248 -17.144 -0.485 1.00 98.50 95 GLU A N 1
ATOM 697 C CA . GLU A 1 95 ? 8.867 -17.257 0.841 1.00 98.50 95 GLU A CA 1
ATOM 698 C C . GLU A 1 95 ? 7.995 -16.588 1.912 1.00 98.50 95 GLU A C 1
ATOM 700 O O . GLU A 1 95 ? 7.725 -17.204 2.942 1.00 98.50 95 GLU A O 1
ATOM 705 N N . PHE A 1 96 ? 7.468 -15.389 1.637 1.00 98.50 96 PHE A N 1
ATOM 706 C CA . PHE A 1 96 ? 6.553 -14.691 2.541 1.00 98.50 96 PHE A CA 1
ATOM 707 C C . PHE A 1 96 ? 5.285 -15.508 2.800 1.00 98.50 96 PHE A C 1
ATOM 709 O O . PHE A 1 96 ? 4.927 -15.734 3.953 1.00 98.50 96 PHE A O 1
ATOM 716 N N . ALA A 1 97 ? 4.631 -16.010 1.746 1.00 98.44 97 ALA A N 1
ATOM 717 C CA . ALA A 1 97 ? 3.433 -16.837 1.882 1.00 98.44 97 ALA A CA 1
ATOM 718 C C . ALA A 1 97 ? 3.701 -18.125 2.682 1.00 98.44 97 ALA A C 1
ATOM 720 O O . ALA A 1 97 ? 2.862 -18.534 3.482 1.00 98.44 97 ALA A O 1
ATOM 721 N N . SER A 1 98 ? 4.873 -18.741 2.501 1.00 98.50 98 SER A N 1
ATOM 722 C CA . SER A 1 98 ? 5.295 -19.932 3.245 1.00 98.50 98 SER A CA 1
ATOM 723 C C . SER A 1 98 ? 5.500 -19.657 4.727 1.00 98.50 98 SER A C 1
ATOM 725 O O . SER A 1 98 ? 4.995 -20.403 5.560 1.00 98.50 98 SER A O 1
ATOM 727 N N . VAL A 1 99 ? 6.231 -18.595 5.053 1.00 98.31 99 VAL A N 1
ATOM 728 C CA . VAL A 1 99 ? 6.523 -18.206 6.435 1.00 98.31 99 VAL A CA 1
ATOM 729 C C . VAL A 1 99 ? 5.256 -17.723 7.156 1.00 98.31 99 VAL A C 1
ATOM 731 O O . VAL A 1 99 ? 5.038 -18.040 8.325 1.00 98.31 99 VAL A O 1
ATOM 734 N N . PHE A 1 100 ? 4.369 -17.029 6.438 1.00 97.94 100 PHE A N 1
ATOM 735 C CA . PHE A 1 100 ? 3.043 -16.662 6.931 1.00 97.94 100 PHE A CA 1
ATOM 736 C C . PHE A 1 100 ? 2.192 -17.902 7.222 1.00 97.94 100 PHE A C 1
ATOM 738 O O . PHE A 1 100 ? 1.631 -18.016 8.308 1.00 97.94 100 PHE A O 1
ATOM 745 N N . ALA A 1 101 ? 2.135 -18.859 6.286 1.00 98.12 101 ALA A N 1
ATOM 746 C CA . ALA A 1 101 ? 1.410 -20.110 6.484 1.00 98.12 101 ALA A CA 1
ATOM 747 C C . ALA A 1 101 ? 1.949 -20.875 7.699 1.00 98.12 101 ALA A C 1
ATOM 749 O O . ALA A 1 101 ? 1.157 -21.325 8.524 1.00 98.12 101 ALA A O 1
ATOM 750 N N . SER A 1 102 ? 3.275 -20.986 7.851 1.00 98.19 102 SER A N 1
ATOM 751 C CA . SER A 1 102 ? 3.907 -21.696 8.972 1.00 98.19 102 SER A CA 1
ATOM 752 C C . SER A 1 102 ? 3.653 -21.061 10.339 1.00 98.19 102 SER A C 1
ATOM 754 O O . SER A 1 102 ? 3.867 -21.729 11.348 1.00 98.19 102 SER A O 1
ATOM 756 N N . GLY A 1 103 ? 3.1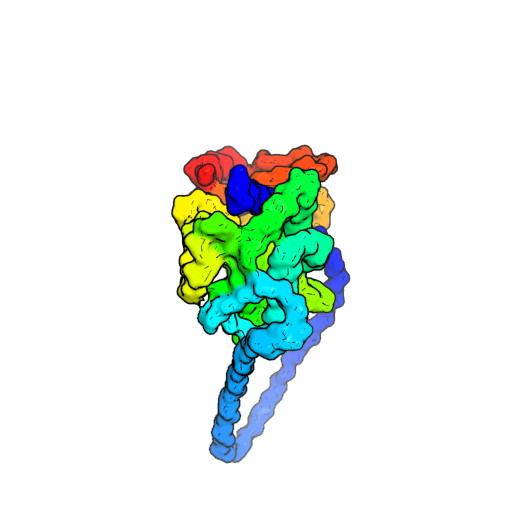91 -19.808 10.379 1.00 97.69 103 GLY A N 1
ATOM 757 C CA . GLY A 1 103 ? 2.939 -19.074 11.614 1.00 97.69 103 GLY A CA 1
ATOM 758 C C . GLY A 1 103 ? 4.209 -18.672 12.365 1.00 97.69 103 GLY A C 1
ATOM 759 O O . GLY A 1 103 ? 4.123 -18.382 13.553 1.00 97.69 103 GLY A O 1
ATOM 760 N N . ASP A 1 104 ? 5.371 -18.658 11.697 1.00 98.31 104 ASP A N 1
ATOM 761 C CA . ASP A 1 104 ? 6.655 -18.278 12.304 1.00 98.31 104 ASP A CA 1
ATOM 762 C C . ASP A 1 104 ? 6.714 -16.753 12.440 1.00 98.31 104 ASP A C 1
ATOM 764 O O . ASP A 1 104 ? 7.093 -16.044 11.505 1.00 98.31 104 ASP A O 1
ATOM 768 N N . GLU A 1 105 ? 6.306 -16.230 13.599 1.00 97.88 105 GLU A N 1
ATOM 769 C CA . GLU A 1 105 ? 6.203 -14.789 13.825 1.00 97.88 105 GLU A CA 1
ATOM 770 C C . GLU A 1 105 ? 7.552 -14.078 13.698 1.00 97.88 105 GLU A C 1
ATOM 772 O O . GLU A 1 105 ? 7.615 -12.938 13.237 1.00 97.88 105 GLU A O 1
ATOM 777 N N . THR A 1 106 ? 8.647 -14.754 14.053 1.00 98.31 106 THR A N 1
ATOM 778 C CA . THR A 1 106 ? 9.988 -14.168 13.972 1.00 98.31 106 THR A CA 1
ATOM 779 C C . THR A 1 106 ? 10.393 -13.981 12.513 1.00 98.31 106 THR A C 1
ATOM 781 O O . THR A 1 106 ? 10.880 -12.913 12.130 1.00 98.31 106 THR A O 1
ATOM 784 N N . ALA A 1 107 ? 10.173 -15.000 11.681 1.00 98.00 107 ALA A N 1
ATOM 785 C CA . ALA A 1 107 ? 10.494 -14.934 10.264 1.00 98.00 107 ALA A CA 1
ATOM 786 C C . ALA A 1 107 ? 9.522 -14.024 9.492 1.00 98.00 107 ALA A C 1
ATOM 788 O O . ALA A 1 107 ? 9.988 -13.243 8.661 1.00 98.00 107 ALA A O 1
ATOM 789 N N . VAL A 1 108 ? 8.212 -14.037 9.800 1.00 98.06 108 VAL A N 1
ATOM 790 C CA . VAL A 1 108 ? 7.252 -13.073 9.225 1.00 98.06 108 VAL A CA 1
ATOM 791 C C . VAL A 1 108 ? 7.706 -11.657 9.571 1.00 98.06 108 VAL A C 1
ATOM 793 O O . VAL A 1 108 ? 7.871 -10.829 8.678 1.00 98.06 108 VAL A O 1
ATOM 796 N N . GLY A 1 109 ? 7.977 -11.388 10.851 1.00 97.25 109 GLY A N 1
ATOM 797 C CA . GLY A 1 109 ? 8.414 -10.080 11.330 1.00 97.25 109 GLY A CA 1
ATOM 798 C C . GLY A 1 109 ? 9.643 -9.565 10.585 1.00 97.25 109 GLY A C 1
ATOM 799 O O . GLY A 1 109 ? 9.655 -8.414 10.155 1.00 97.25 109 GLY A O 1
ATOM 800 N N . ALA A 1 110 ? 10.638 -10.417 10.327 1.00 97.44 110 ALA A N 1
ATOM 801 C CA . ALA A 1 110 ? 11.845 -10.042 9.587 1.00 97.44 110 ALA A CA 1
ATOM 802 C C . ALA A 1 110 ? 11.584 -9.593 8.135 1.00 97.44 110 ALA A C 1
ATOM 804 O O . ALA A 1 110 ? 12.392 -8.852 7.576 1.00 97.44 110 ALA A O 1
ATOM 805 N N . MET A 1 111 ? 10.470 -10.020 7.534 1.00 97.88 111 MET A N 1
ATOM 806 C CA . MET A 1 111 ? 10.072 -9.661 6.169 1.00 97.88 111 MET A CA 1
ATOM 807 C C . MET A 1 111 ? 9.141 -8.442 6.115 1.00 97.88 111 MET A C 1
ATOM 809 O O . MET A 1 111 ? 8.922 -7.885 5.038 1.00 97.88 111 MET A O 1
ATOM 813 N N . LEU A 1 112 ? 8.577 -8.024 7.249 1.00 94.38 112 LEU A N 1
ATOM 814 C CA . LEU A 1 112 ? 7.615 -6.928 7.321 1.00 94.38 112 LEU A CA 1
ATOM 815 C C . LEU A 1 112 ? 8.287 -5.553 7.417 1.00 94.38 112 LEU A C 1
ATOM 817 O O . LEU A 1 112 ? 9.385 -5.390 7.949 1.00 94.38 112 LEU A O 1
ATOM 821 N N . SER A 1 113 ? 7.582 -4.525 6.947 1.00 88.38 113 SER A N 1
ATOM 822 C CA . SER A 1 113 ? 7.916 -3.136 7.248 1.00 88.38 113 SER A CA 1
ATOM 823 C C . SER A 1 113 ? 7.709 -2.845 8.728 1.00 88.38 113 SER A C 1
ATOM 825 O O . SER A 1 113 ? 6.946 -3.520 9.414 1.00 88.38 113 SER A O 1
ATOM 827 N N . ARG A 1 114 ? 8.352 -1.788 9.231 1.00 80.31 114 ARG A N 1
ATOM 828 C CA . ARG A 1 114 ? 8.273 -1.421 10.650 1.00 80.31 114 ARG A CA 1
ATOM 829 C C . ARG A 1 114 ? 6.836 -1.208 11.139 1.00 80.31 114 ARG A C 1
ATOM 831 O O . ARG A 1 114 ? 6.526 -1.580 12.263 1.00 80.31 114 ARG A O 1
ATOM 838 N N . ALA A 1 115 ? 5.980 -0.617 10.307 1.00 76.44 115 ALA A N 1
ATOM 839 C CA . ALA A 1 115 ? 4.572 -0.416 10.635 1.00 76.44 115 ALA A CA 1
ATOM 840 C C . ALA A 1 115 ? 3.837 -1.759 10.777 1.00 76.44 115 ALA A C 1
ATOM 842 O O . ALA A 1 115 ? 3.196 -2.011 11.791 1.00 76.44 115 ALA A O 1
ATOM 843 N N . SER A 1 116 ? 3.999 -2.670 9.811 1.00 87.31 116 SER A N 1
ATOM 844 C CA . SER A 1 116 ? 3.376 -3.998 9.884 1.00 87.31 116 SER A CA 1
ATOM 845 C C . SER A 1 116 ? 3.977 -4.885 10.985 1.00 87.31 116 SER A C 1
ATOM 847 O O . SER A 1 116 ? 3.253 -5.689 11.564 1.00 87.31 116 SER A O 1
ATOM 849 N N . GLN A 1 117 ? 5.259 -4.714 11.330 1.00 88.62 117 GLN A N 1
ATOM 850 C CA . GLN A 1 117 ? 5.873 -5.363 12.496 1.00 88.62 117 GLN A CA 1
ATOM 851 C C . GLN A 1 117 ? 5.191 -4.947 13.803 1.00 88.62 117 GLN A C 1
ATOM 853 O O . GLN A 1 117 ? 4.950 -5.805 14.637 1.00 88.62 117 GLN A O 1
ATOM 858 N N . GLN A 1 118 ? 4.821 -3.671 13.972 1.00 81.56 118 GLN A N 1
ATOM 859 C CA . GLN A 1 118 ? 4.103 -3.226 15.176 1.00 81.56 118 GLN A CA 1
ATOM 860 C C . GLN A 1 118 ? 2.748 -3.925 15.315 1.00 81.56 118 GLN A C 1
ATOM 862 O O . GLN A 1 118 ? 2.416 -4.406 16.394 1.00 81.56 118 GLN A O 1
ATOM 867 N N . THR A 1 119 ? 1.996 -4.048 14.217 1.00 85.94 119 THR A N 1
ATOM 868 C CA . THR A 1 119 ? 0.741 -4.813 14.216 1.00 85.94 119 THR A CA 1
ATOM 869 C C . THR A 1 119 ? 0.980 -6.282 14.564 1.00 85.94 119 THR A C 1
ATOM 871 O O . THR A 1 119 ? 0.224 -6.857 15.344 1.00 85.94 119 THR A O 1
ATOM 874 N N . LEU A 1 120 ? 2.037 -6.897 14.023 1.00 94.12 120 LEU A N 1
ATOM 875 C CA . LEU A 1 120 ? 2.402 -8.269 14.372 1.00 94.12 120 LEU A CA 1
ATOM 876 C C . LEU A 1 120 ? 2.764 -8.399 15.860 1.00 94.12 120 LEU A C 1
ATOM 878 O O . LEU A 1 120 ? 2.257 -9.299 16.519 1.00 94.12 120 LEU A O 1
ATOM 882 N N . ASP A 1 121 ? 3.576 -7.491 16.403 1.00 94.25 121 ASP A N 1
ATOM 883 C CA . ASP A 1 121 ? 3.985 -7.483 17.812 1.00 94.25 121 ASP A CA 1
ATOM 884 C C . ASP A 1 121 ? 2.775 -7.373 18.753 1.00 94.25 121 ASP A C 1
ATOM 886 O O . ASP A 1 121 ? 2.719 -8.050 19.782 1.00 94.25 121 ASP A O 1
ATOM 890 N N . GLU A 1 122 ? 1.779 -6.557 18.398 1.00 89.81 122 GLU A N 1
ATOM 891 C CA . GLU A 1 122 ? 0.519 -6.448 19.139 1.00 89.81 122 GLU A CA 1
ATOM 892 C C . GLU A 1 122 ? -0.275 -7.762 19.120 1.00 89.81 122 GLU A C 1
ATOM 894 O O . GLU A 1 122 ? -0.740 -8.209 20.172 1.00 89.81 122 GLU A O 1
ATOM 899 N N . LEU A 1 123 ? -0.394 -8.407 17.952 1.00 94.25 123 LEU A N 1
ATOM 900 C CA . LEU A 1 123 ? -1.075 -9.700 17.798 1.00 94.25 123 LEU A CA 1
ATOM 901 C C . LEU A 1 123 ? -0.347 -10.832 18.537 1.00 94.25 123 LEU A C 1
ATOM 903 O O . LEU A 1 123 ? -0.983 -11.697 19.139 1.00 94.25 123 LEU A O 1
ATOM 907 N N . VAL A 1 124 ? 0.986 -10.835 18.514 1.00 97.00 124 VAL A N 1
ATOM 908 C CA . VAL A 1 124 ? 1.814 -11.795 19.254 1.00 97.00 124 VAL A CA 1
ATOM 909 C C . VAL A 1 124 ? 1.680 -11.556 20.757 1.00 97.00 124 VAL A C 1
ATOM 911 O O . VAL A 1 124 ? 1.506 -12.505 21.522 1.00 97.00 124 VAL A O 1
ATOM 914 N N . GLY A 1 125 ? 1.711 -10.294 21.190 1.00 95.75 125 GLY A N 1
ATOM 915 C CA . GLY A 1 125 ? 1.574 -9.908 22.592 1.00 95.75 125 GLY A CA 1
ATOM 916 C C . GLY A 1 125 ? 0.199 -10.221 23.187 1.00 95.75 125 GLY A C 1
ATOM 917 O O . GLY A 1 125 ? 0.113 -10.552 24.371 1.00 95.75 125 GLY A O 1
ATOM 918 N N . SER A 1 126 ? -0.869 -10.151 22.385 1.00 96.06 126 SER A N 1
ATOM 919 C CA . SER A 1 126 ? -2.223 -10.537 22.806 1.00 96.06 126 SER A CA 1
ATOM 920 C C . SER A 1 126 ? -2.480 -12.046 22.737 1.00 96.06 126 SER A C 1
ATOM 922 O O . SER A 1 126 ? -3.397 -12.530 23.399 1.00 96.06 126 SER A O 1
ATOM 924 N N . GLY A 1 127 ? -1.673 -12.783 21.968 1.00 96.69 127 GLY A N 1
ATOM 925 C CA . GLY A 1 127 ? -1.870 -14.199 21.659 1.00 96.69 127 GLY A CA 1
ATOM 926 C C . GLY A 1 127 ? -2.748 -14.454 20.429 1.00 96.69 127 GLY A C 1
ATOM 927 O O . GLY A 1 127 ? -2.803 -15.590 19.959 1.00 96.69 127 GLY A O 1
ATOM 928 N N . ASP A 1 128 ? -3.368 -13.412 19.866 1.00 94.50 128 ASP A N 1
ATOM 929 C CA . ASP A 1 128 ? -4.256 -13.516 18.704 1.00 94.50 128 ASP A CA 1
ATOM 930 C C . ASP A 1 128 ? -3.529 -14.072 17.468 1.00 94.50 128 ASP A C 1
ATOM 932 O O . ASP A 1 128 ? -4.152 -14.759 16.664 1.00 94.50 128 ASP A O 1
ATOM 936 N N . TRP A 1 129 ? -2.219 -13.821 17.321 1.00 96.56 129 TRP A N 1
ATOM 937 C CA . TRP A 1 129 ? -1.417 -14.403 16.234 1.00 96.56 129 TRP A CA 1
ATOM 938 C C . TRP A 1 129 ? -1.414 -15.935 16.266 1.00 96.56 129 TRP A C 1
ATOM 940 O O . TRP A 1 129 ? -1.536 -16.574 15.228 1.00 96.56 129 TRP A O 1
ATOM 950 N N . TYR A 1 130 ? -1.291 -16.543 17.444 1.00 96.75 130 TYR A N 1
ATOM 951 C CA . TYR A 1 130 ? -1.188 -17.998 17.544 1.00 96.75 130 TYR A CA 1
ATOM 952 C C . TYR A 1 130 ? -2.540 -18.674 17.321 1.00 96.75 130 TYR A C 1
ATOM 954 O O . TYR A 1 130 ? -2.604 -19.671 16.607 1.00 96.75 130 TYR A O 1
ATOM 962 N N . GLU A 1 131 ? -3.616 -18.093 17.866 1.00 95.31 131 GLU A N 1
ATOM 963 C CA . GLU A 1 131 ? -4.988 -18.550 17.601 1.00 95.31 131 GLU A CA 1
ATOM 964 C C . GLU A 1 131 ? -5.297 -18.498 16.097 1.00 95.31 131 GLU A C 1
ATOM 966 O O . GLU A 1 131 ? -5.845 -19.437 15.530 1.00 95.31 131 GLU A O 1
ATOM 971 N N . ALA A 1 132 ? -4.888 -17.411 15.444 1.00 94.38 132 ALA A N 1
ATOM 972 C CA . ALA A 1 132 ? -5.056 -17.179 14.018 1.00 94.38 132 ALA A CA 1
ATOM 973 C C . ALA A 1 132 ? -4.384 -18.236 13.136 1.00 94.38 132 ALA A C 1
ATOM 975 O O . ALA A 1 132 ? -5.015 -18.820 12.258 1.00 94.38 132 ALA A O 1
ATOM 976 N N . VAL A 1 133 ? -3.082 -18.451 13.334 1.00 96.56 133 VAL A N 1
ATOM 977 C CA . VAL A 1 133 ? -2.284 -19.300 12.439 1.00 96.56 133 VAL A CA 1
ATOM 978 C C . VAL A 1 133 ? -2.532 -20.792 12.658 1.00 96.56 133 VAL A C 1
ATOM 980 O O . VAL A 1 133 ? -2.293 -21.585 11.746 1.00 96.56 133 VAL A O 1
ATOM 983 N N . GLU A 1 134 ? -3.043 -21.180 13.832 1.00 97.00 134 GLU A N 1
ATOM 984 C CA . GLU A 1 134 ? -3.465 -22.555 14.123 1.00 97.00 134 GLU A CA 1
ATOM 985 C C . GLU A 1 134 ? -4.663 -22.984 13.259 1.00 97.00 134 GLU A C 1
ATOM 987 O O . GLU A 1 134 ? -4.737 -24.142 12.845 1.00 97.00 134 GLU A O 1
ATOM 992 N N . GLU A 1 135 ? -5.567 -22.056 12.926 1.00 97.38 135 GLU A N 1
ATOM 993 C CA . GLU A 1 135 ? -6.754 -22.334 12.105 1.00 97.38 135 GLU A CA 1
ATOM 994 C C . GLU A 1 135 ? -6.457 -22.387 10.592 1.00 97.38 135 GLU A C 1
ATOM 996 O O . GLU A 1 135 ? -7.324 -22.778 9.809 1.00 97.38 135 GLU A O 1
ATOM 1001 N N . ILE A 1 136 ? -5.241 -22.040 10.149 1.00 98.19 136 ILE A N 1
ATOM 1002 C CA . ILE A 1 136 ? -4.894 -21.999 8.721 1.00 98.19 136 ILE A CA 1
ATOM 1003 C C . ILE A 1 136 ? -4.759 -23.415 8.141 1.00 98.19 136 ILE A C 1
ATOM 1005 O O . ILE A 1 136 ? -3.765 -24.117 8.365 1.00 98.19 136 ILE A O 1
ATOM 1009 N N . G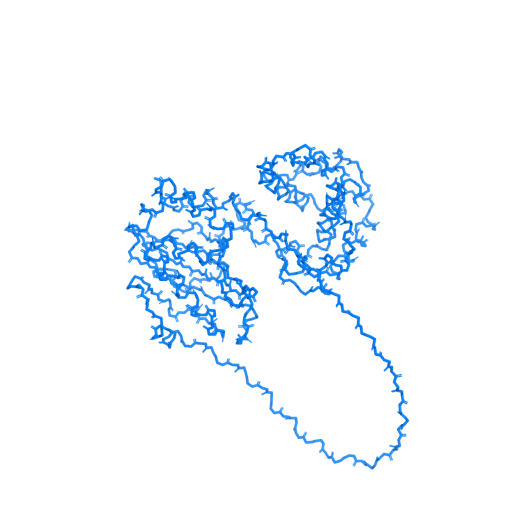LU A 1 137 ? -5.711 -23.788 7.283 1.00 98.50 137 GLU A N 1
ATOM 1010 C CA . GLU A 1 137 ? -5.706 -25.038 6.513 1.00 98.50 137 GLU A CA 1
ATOM 1011 C C . GLU A 1 137 ? -4.963 -24.901 5.173 1.00 98.50 137 GLU A C 1
ATOM 1013 O O . GLU A 1 137 ? -4.364 -25.864 4.689 1.00 98.50 137 GLU A O 1
ATOM 1018 N N . ALA A 1 138 ? -5.001 -23.714 4.558 1.00 98.50 138 ALA A N 1
ATOM 1019 C CA . ALA A 1 138 ? -4.324 -23.417 3.295 1.00 98.50 138 ALA A CA 1
ATOM 1020 C C . ALA A 1 138 ? -4.045 -21.915 3.132 1.00 98.50 138 ALA A C 1
ATOM 1022 O O . ALA A 1 138 ? -4.827 -21.075 3.575 1.00 98.50 138 ALA A O 1
ATOM 1023 N N . VAL A 1 139 ? -2.967 -21.586 2.420 1.00 98.50 139 VAL A N 1
ATOM 1024 C CA . VAL A 1 139 ? -2.663 -20.227 1.948 1.00 98.50 139 VAL A CA 1
ATOM 1025 C C . VAL A 1 139 ? -2.494 -20.287 0.439 1.00 98.50 139 VAL A C 1
ATOM 1027 O O . VAL A 1 139 ? -1.623 -20.986 -0.069 1.00 98.50 139 VAL A O 1
ATOM 1030 N N . ARG A 1 140 ? -3.335 -19.571 -0.301 1.00 98.38 140 ARG A N 1
ATOM 1031 C CA . ARG A 1 140 ? -3.353 -19.612 -1.762 1.00 98.38 140 ARG A CA 1
ATOM 1032 C C . ARG A 1 140 ? -2.960 -18.259 -2.334 1.00 98.38 140 ARG A C 1
ATOM 1034 O O . ARG A 1 140 ? -3.652 -17.281 -2.086 1.00 98.38 140 ARG A O 1
ATOM 1041 N N . VAL A 1 141 ? -1.872 -18.185 -3.099 1.00 98.12 141 VAL A N 1
ATOM 1042 C CA . VAL A 1 141 ? -1.504 -16.958 -3.824 1.00 98.12 141 VAL A CA 1
ATOM 1043 C C . VAL A 1 141 ? -2.419 -16.846 -5.038 1.00 98.12 141 VAL A C 1
ATOM 1045 O O . VAL A 1 141 ? -2.336 -17.675 -5.945 1.00 98.12 141 VAL A O 1
ATOM 1048 N N . VAL A 1 142 ? -3.323 -15.866 -5.019 1.00 98.00 142 VAL A N 1
ATOM 1049 C CA . VAL A 1 142 ? -4.406 -15.742 -6.013 1.00 98.00 142 VAL A CA 1
ATOM 1050 C C . VAL A 1 142 ? -4.155 -14.660 -7.051 1.00 98.00 142 VAL A C 1
ATOM 1052 O O . VAL A 1 142 ? -4.718 -14.721 -8.137 1.00 98.00 142 VAL A O 1
ATOM 1055 N N . HIS A 1 143 ? -3.304 -13.685 -6.734 1.00 97.12 143 HIS A N 1
ATOM 1056 C CA . HIS A 1 143 ? -2.948 -12.608 -7.649 1.00 97.12 143 HIS A CA 1
ATOM 1057 C C . HIS A 1 143 ? -1.582 -12.036 -7.288 1.00 97.12 143 HIS A C 1
ATOM 1059 O O . HIS A 1 143 ? -1.266 -11.891 -6.102 1.00 97.12 143 HIS A O 1
ATOM 1065 N N . PHE A 1 144 ? -0.786 -11.689 -8.298 1.00 96.19 144 PHE A N 1
ATOM 1066 C CA . PHE A 1 144 ? 0.521 -11.072 -8.095 1.00 96.19 144 PHE A CA 1
ATOM 1067 C C . PHE A 1 144 ? 0.809 -10.069 -9.215 1.00 96.19 144 PHE A C 1
ATOM 1069 O O . PHE A 1 144 ? 0.802 -10.416 -10.391 1.00 96.19 144 PHE A O 1
ATOM 1076 N N . GLN A 1 145 ? 1.054 -8.816 -8.841 1.00 95.56 145 GLN A N 1
ATOM 1077 C CA . GLN A 1 145 ? 1.469 -7.744 -9.739 1.00 95.56 145 GLN A CA 1
ATOM 1078 C C . GLN A 1 145 ? 2.819 -7.174 -9.334 1.00 95.56 145 GLN A C 1
ATOM 1080 O O . GLN A 1 145 ? 3.223 -7.243 -8.173 1.00 95.56 145 GLN A O 1
ATOM 1085 N N . GLN A 1 146 ? 3.490 -6.561 -10.304 1.00 95.94 146 GLN A N 1
ATOM 1086 C CA . GLN A 1 146 ? 4.751 -5.867 -10.103 1.00 95.94 146 GLN A CA 1
ATOM 1087 C C . GLN A 1 146 ? 4.778 -4.509 -10.796 1.00 95.94 146 GLN A C 1
ATOM 1089 O O . GLN A 1 146 ? 4.065 -4.270 -11.773 1.00 95.94 146 GLN A O 1
ATOM 1094 N N . GLU A 1 147 ? 5.664 -3.645 -10.316 1.00 90.56 147 GLU A N 1
ATOM 1095 C CA . GLU A 1 147 ? 5.975 -2.365 -10.934 1.00 90.56 147 GLU A CA 1
ATOM 1096 C C . GLU A 1 147 ? 7.498 -2.228 -11.109 1.00 90.56 147 GLU A C 1
ATOM 1098 O O . GLU A 1 147 ? 8.236 -2.356 -10.123 1.00 90.56 147 GLU A O 1
ATOM 1103 N N . PRO A 1 148 ? 7.994 -1.959 -12.334 1.00 92.69 148 PRO A N 1
ATOM 1104 C CA . PRO A 1 148 ? 7.245 -1.875 -13.599 1.00 92.69 148 PRO A CA 1
ATOM 1105 C C . PRO A 1 148 ? 6.663 -3.231 -14.041 1.00 92.69 148 PRO A C 1
ATOM 1107 O O . PRO A 1 148 ? 7.262 -4.263 -13.755 1.00 92.69 148 PRO A O 1
ATOM 1110 N N . THR A 1 149 ? 5.539 -3.241 -14.769 1.00 91.00 149 THR A N 1
ATOM 1111 C CA . THR A 1 149 ? 4.782 -4.470 -15.106 1.00 91.00 149 THR A CA 1
ATOM 1112 C C . THR A 1 149 ? 5.597 -5.515 -15.868 1.00 91.00 149 THR A C 1
ATOM 1114 O O . THR A 1 149 ? 5.602 -6.670 -15.474 1.00 91.00 149 THR A O 1
ATOM 1117 N N . VAL A 1 150 ? 6.323 -5.121 -16.917 1.00 92.19 150 VAL A N 1
ATOM 1118 C CA . VAL A 1 150 ? 7.097 -6.038 -17.775 1.00 92.19 150 VAL A CA 1
ATOM 1119 C C . VAL A 1 150 ? 8.584 -5.725 -17.614 1.00 92.19 150 VAL A C 1
ATOM 1121 O O . VAL A 1 150 ? 9.185 -5.020 -18.424 1.00 92.19 150 VAL A O 1
ATOM 1124 N N . SER A 1 151 ? 9.162 -6.155 -16.492 1.00 93.56 151 SER A N 1
ATOM 1125 C CA . SER A 1 151 ? 10.556 -5.859 -16.140 1.00 93.56 151 SER A CA 1
ATOM 1126 C C . SER A 1 151 ? 11.159 -6.943 -15.252 1.00 93.56 151 SER A C 1
ATOM 1128 O O . SER A 1 151 ? 10.560 -7.348 -14.263 1.00 93.56 151 SER A O 1
ATOM 1130 N N . GLU A 1 152 ? 12.396 -7.343 -15.533 1.00 96.00 152 GLU A N 1
ATOM 1131 C CA . GLU A 1 152 ? 13.182 -8.220 -14.648 1.00 96.00 152 GLU A CA 1
ATOM 1132 C C . GLU A 1 152 ? 13.754 -7.470 -13.426 1.00 96.00 152 GLU A C 1
ATOM 1134 O O . GLU A 1 152 ? 14.503 -8.026 -12.628 1.00 96.00 152 GLU A O 1
ATOM 1139 N N . SER A 1 153 ? 13.464 -6.174 -13.301 1.00 94.62 153 SER A N 1
ATOM 1140 C CA . SER A 1 153 ? 13.920 -5.296 -12.221 1.00 94.62 153 SER A CA 1
ATOM 1141 C C . SER A 1 153 ? 12.731 -4.545 -11.633 1.00 94.62 153 SER A C 1
ATOM 1143 O O . SER A 1 153 ? 12.598 -3.330 -11.801 1.00 94.62 153 SER A O 1
ATOM 1145 N N . ALA A 1 154 ? 11.837 -5.286 -10.984 1.00 95.50 154 ALA A N 1
ATOM 1146 C CA . ALA A 1 154 ? 10.732 -4.708 -10.241 1.00 95.50 154 ALA A CA 1
ATOM 1147 C C . ALA A 1 154 ? 11.268 -3.964 -9.011 1.00 95.50 154 ALA A C 1
ATOM 1149 O O . ALA A 1 154 ? 12.236 -4.384 -8.369 1.00 95.50 154 ALA A O 1
ATOM 1150 N N . VAL A 1 155 ? 10.610 -2.858 -8.675 1.00 90.31 155 VAL A N 1
ATOM 1151 C CA . VAL A 1 155 ? 10.863 -2.066 -7.462 1.00 90.31 155 VAL A CA 1
ATOM 1152 C C . VAL A 1 155 ? 9.715 -2.171 -6.463 1.00 90.31 155 VAL A C 1
ATOM 1154 O O . VAL A 1 155 ? 9.923 -1.947 -5.269 1.00 90.31 155 VAL A O 1
ATOM 1157 N N . ARG A 1 156 ? 8.519 -2.547 -6.936 1.00 92.81 156 ARG A N 1
ATOM 1158 C CA . ARG A 1 156 ? 7.335 -2.796 -6.110 1.00 92.81 156 ARG A CA 1
ATOM 1159 C C . ARG A 1 156 ? 6.585 -4.036 -6.579 1.00 92.81 156 ARG A C 1
ATOM 1161 O O . ARG A 1 156 ? 6.702 -4.439 -7.737 1.00 92.81 156 ARG A O 1
ATOM 1168 N N . GLY A 1 157 ? 5.794 -4.603 -5.680 1.00 95.69 157 GLY A N 1
ATOM 1169 C CA . GLY A 1 157 ? 4.846 -5.667 -5.977 1.00 95.69 157 GLY A CA 1
ATOM 1170 C C . GLY A 1 157 ? 3.575 -5.529 -5.154 1.00 95.69 157 GLY A C 1
ATOM 1171 O O . GLY A 1 157 ? 3.580 -4.875 -4.118 1.00 95.69 157 GLY A O 1
ATOM 1172 N N . LEU A 1 158 ? 2.500 -6.154 -5.616 1.00 95.81 158 LEU A N 1
ATOM 1173 C CA . LEU A 1 158 ? 1.250 -6.303 -4.880 1.00 95.81 158 LEU A CA 1
ATOM 1174 C C . LEU A 1 158 ? 0.830 -7.765 -4.975 1.00 95.81 158 LEU A C 1
ATOM 1176 O O . LEU A 1 158 ? 0.640 -8.287 -6.073 1.00 95.81 158 LEU A O 1
ATOM 1180 N N . MET A 1 159 ? 0.701 -8.422 -3.830 1.00 97.69 159 MET A N 1
ATOM 1181 C CA . MET A 1 159 ? 0.335 -9.830 -3.737 1.00 97.69 159 MET A CA 1
ATOM 1182 C C . MET A 1 159 ? -0.955 -9.986 -2.942 1.00 97.69 159 MET A C 1
ATOM 1184 O O . MET A 1 159 ? -1.103 -9.401 -1.871 1.00 97.69 159 MET A O 1
ATOM 1188 N N . PHE A 1 160 ? -1.857 -10.829 -3.437 1.00 97.75 160 PHE A N 1
ATOM 1189 C CA . PHE A 1 160 ? -3.053 -11.243 -2.713 1.00 97.75 160 PHE A CA 1
ATOM 1190 C C . PHE A 1 160 ? -2.940 -12.717 -2.339 1.00 97.75 160 PHE A C 1
ATOM 1192 O O . PHE A 1 160 ? -2.683 -13.574 -3.192 1.00 97.75 160 PHE A O 1
ATOM 1199 N N . ILE A 1 161 ? -3.165 -13.007 -1.060 1.00 98.38 161 ILE A N 1
ATOM 1200 C CA . ILE A 1 161 ? -3.234 -14.367 -0.533 1.00 98.38 161 ILE A CA 1
ATOM 1201 C C . ILE A 1 161 ? -4.643 -14.638 -0.009 1.00 98.38 161 ILE A C 1
ATOM 1203 O O . ILE A 1 161 ? -5.163 -13.886 0.812 1.00 98.38 161 ILE A O 1
ATOM 1207 N N . ALA A 1 162 ? -5.272 -15.711 -0.478 1.00 98.25 162 ALA A N 1
ATOM 1208 C CA . ALA A 1 162 ? -6.491 -16.243 0.107 1.00 98.25 162 ALA A CA 1
ATOM 1209 C C . ALA A 1 162 ? -6.122 -17.218 1.231 1.00 98.25 162 ALA A C 1
ATOM 1211 O O . ALA A 1 162 ? -5.429 -18.211 1.001 1.00 98.25 162 ALA A O 1
ATOM 1212 N N . VAL A 1 163 ? -6.583 -16.938 2.445 1.00 98.38 163 VAL A N 1
ATOM 1213 C CA . VAL A 1 163 ? -6.369 -17.780 3.625 1.00 98.38 163 VAL A CA 1
ATOM 1214 C C . VAL A 1 163 ? -7.609 -18.643 3.833 1.00 98.38 163 VAL A C 1
ATOM 1216 O O . VAL A 1 163 ? -8.723 -18.123 3.861 1.00 98.38 163 VAL A O 1
ATOM 1219 N N . GLN A 1 164 ? -7.424 -19.959 3.932 1.00 98.56 164 GLN A N 1
ATOM 1220 C CA . GLN A 1 164 ? -8.471 -20.927 4.257 1.00 98.56 164 GLN A CA 1
ATOM 1221 C C . GLN A 1 164 ? -8.444 -21.249 5.750 1.00 98.56 164 GLN A C 1
ATOM 1223 O O . GLN A 1 164 ? -7.430 -21.719 6.261 1.00 98.56 164 GLN A O 1
ATOM 1228 N N . GLU A 1 165 ? -9.600 -21.107 6.382 1.00 98.06 165 GLU A N 1
ATOM 1229 C CA . GLU A 1 165 ? -9.935 -21.606 7.717 1.00 98.06 165 GLU A CA 1
ATOM 1230 C C . GLU A 1 165 ? -11.055 -22.666 7.600 1.00 98.06 165 GLU A C 1
ATOM 1232 O O . GLU A 1 165 ? -11.678 -22.796 6.531 1.00 98.06 165 GLU A O 1
ATOM 1237 N N . PRO A 1 166 ? -11.395 -23.401 8.675 1.00 97.69 166 PRO A N 1
ATOM 1238 C CA . PRO A 1 166 ? -12.500 -24.354 8.661 1.00 97.69 166 PRO A CA 1
ATOM 1239 C C . PRO A 1 166 ? -13.843 -23.719 8.254 1.00 97.69 166 PRO A C 1
ATOM 1241 O O . PRO A 1 166 ? -14.529 -23.063 9.036 1.00 97.69 166 PRO A O 1
ATOM 1244 N N . GLY A 1 167 ? -14.263 -23.971 7.012 1.00 96.62 167 GLY A N 1
ATOM 1245 C CA . GLY A 1 167 ? -15.559 -23.541 6.475 1.00 96.62 167 GLY A CA 1
ATOM 1246 C C . GLY A 1 167 ? -15.612 -22.122 5.899 1.00 96.62 167 GLY A C 1
ATOM 1247 O O . GLY A 1 167 ? -16.676 -21.720 5.418 1.00 96.62 167 GLY A O 1
ATOM 1248 N N . SER A 1 168 ? -14.503 -21.380 5.897 1.00 97.81 168 SER A N 1
ATOM 1249 C CA . SER A 1 168 ? -14.430 -20.039 5.310 1.00 97.81 168 SER A CA 1
ATOM 1250 C C . SER A 1 168 ? -13.050 -19.699 4.765 1.00 97.81 168 SER A C 1
ATOM 1252 O O . SER A 1 168 ? -12.041 -20.278 5.141 1.00 97.81 168 SER A O 1
ATOM 1254 N N . SER A 1 169 ? -13.006 -18.711 3.883 1.00 98.06 169 SER A N 1
ATOM 1255 C CA . SER A 1 169 ? -11.778 -18.134 3.358 1.00 98.06 169 SER A CA 1
ATOM 1256 C C . SER A 1 169 ? -11.951 -16.647 3.096 1.00 98.06 169 SER A C 1
ATOM 1258 O O . SER A 1 169 ? -13.032 -16.197 2.712 1.00 98.06 169 SER A O 1
ATOM 1260 N N . TYR A 1 170 ? -10.878 -15.895 3.260 1.00 96.81 170 TYR A N 1
ATOM 1261 C CA . TYR A 1 170 ? -10.826 -14.457 3.010 1.00 96.81 170 TYR A CA 1
ATOM 1262 C C . TYR A 1 170 ? -9.489 -14.110 2.357 1.00 96.81 170 TYR A C 1
ATOM 1264 O O . TYR A 1 170 ? -8.568 -14.927 2.349 1.00 96.81 170 TYR A O 1
ATOM 1272 N N . VAL A 1 171 ? -9.377 -12.906 1.801 1.00 97.06 171 VAL A N 1
ATOM 1273 C CA . VAL A 1 171 ? -8.150 -12.449 1.141 1.00 97.06 171 VAL A CA 1
ATOM 1274 C C . VAL A 1 171 ? -7.434 -11.420 2.001 1.00 97.06 171 VAL A C 1
ATOM 1276 O O . VAL A 1 171 ? -8.064 -10.552 2.600 1.00 97.06 171 VAL A O 1
ATOM 1279 N N . LEU A 1 172 ? -6.107 -11.500 2.028 1.00 96.25 172 LEU A N 1
ATOM 1280 C CA . LEU A 1 172 ? -5.205 -10.472 2.535 1.00 96.25 172 LEU A CA 1
ATOM 1281 C C . LEU A 1 172 ? -4.356 -9.946 1.377 1.00 96.25 172 LEU A C 1
ATOM 1283 O O . LEU A 1 172 ? -3.867 -10.736 0.567 1.00 96.25 172 LEU A O 1
ATOM 1287 N N . ALA A 1 173 ? -4.162 -8.631 1.310 1.00 96.19 173 ALA A N 1
ATOM 1288 C CA . ALA A 1 173 ? -3.272 -8.004 0.341 1.00 96.19 173 ALA A CA 1
ATOM 1289 C C . ALA A 1 173 ? -1.978 -7.525 1.004 1.00 96.19 173 ALA A C 1
ATOM 1291 O O . ALA A 1 173 ? -1.970 -7.085 2.156 1.00 96.19 173 ALA A O 1
ATOM 1292 N N . TRP A 1 174 ? -0.887 -7.570 0.248 1.00 97.25 174 TRP A N 1
ATOM 1293 C CA . TRP A 1 174 ? 0.445 -7.195 0.702 1.00 97.25 174 TRP A CA 1
ATOM 1294 C C . TRP A 1 174 ? 1.182 -6.426 -0.390 1.00 97.25 174 TRP A C 1
ATOM 1296 O O . TRP A 1 174 ? 1.404 -6.942 -1.484 1.00 97.25 174 TRP A O 1
ATOM 1306 N N . ASP A 1 175 ? 1.593 -5.202 -0.073 1.00 94.44 175 ASP A N 1
ATOM 1307 C CA . ASP A 1 175 ? 2.508 -4.416 -0.891 1.00 94.44 175 ASP A CA 1
ATOM 1308 C C . ASP A 1 175 ? 3.950 -4.824 -0.580 1.00 94.44 175 ASP A C 1
ATOM 1310 O O . ASP A 1 175 ? 4.372 -4.829 0.577 1.00 94.44 175 ASP A O 1
ATOM 1314 N N . ALA A 1 176 ? 4.726 -5.113 -1.615 1.00 95.56 176 ALA A N 1
ATOM 1315 C CA . ALA A 1 176 ? 6.158 -5.344 -1.547 1.00 95.56 176 ALA A CA 1
ATOM 1316 C C . ALA A 1 176 ? 6.902 -4.108 -2.051 1.00 95.56 176 ALA A C 1
ATOM 1318 O O . ALA A 1 176 ? 6.555 -3.543 -3.090 1.00 95.56 176 ALA A O 1
ATOM 1319 N N . ALA A 1 177 ? 7.973 -3.725 -1.367 1.00 91.69 177 ALA A N 1
ATOM 1320 C CA . ALA A 1 177 ? 8.909 -2.719 -1.848 1.00 91.69 177 ALA A CA 1
ATOM 1321 C C . ALA A 1 177 ? 10.341 -3.232 -1.720 1.00 91.69 177 ALA A C 1
ATOM 1323 O O . ALA A 1 177 ? 10.697 -3.874 -0.728 1.00 91.69 177 ALA A O 1
ATOM 1324 N N . LYS A 1 178 ? 11.173 -2.938 -2.719 1.00 90.81 178 LYS A N 1
ATOM 1325 C CA . LYS A 1 178 ? 12.590 -3.302 -2.691 1.00 90.81 178 LYS A CA 1
ATOM 1326 C C . LYS A 1 178 ? 13.351 -2.334 -1.784 1.00 90.81 178 LYS A C 1
ATOM 1328 O O . LYS A 1 178 ? 13.365 -1.126 -2.017 1.00 90.81 178 LYS A O 1
ATOM 1333 N N . GLY A 1 179 ? 13.964 -2.858 -0.730 1.00 81.69 179 GLY A N 1
ATOM 1334 C CA . GLY A 1 179 ? 14.784 -2.109 0.212 1.00 81.69 179 GLY A CA 1
ATOM 1335 C C . GLY A 1 179 ? 16.129 -1.683 -0.380 1.00 81.69 179 GLY A C 1
ATOM 1336 O O . GLY A 1 179 ? 16.537 -2.117 -1.456 1.00 81.69 179 GLY A O 1
ATOM 1337 N N . VAL A 1 180 ? 16.868 -0.853 0.363 1.00 79.81 180 VAL A N 1
ATOM 1338 C CA . VAL A 1 180 ? 18.189 -0.336 -0.056 1.00 79.81 180 VAL A CA 1
ATOM 1339 C C . VAL A 1 180 ? 19.222 -1.457 -0.236 1.00 79.81 180 VAL A C 1
ATOM 1341 O O . VAL A 1 180 ? 20.130 -1.338 -1.054 1.00 79.81 180 VAL A O 1
ATOM 1344 N N . THR A 1 181 ? 19.082 -2.555 0.510 1.00 84.81 181 THR A N 1
ATOM 1345 C CA . THR A 1 181 ? 19.928 -3.755 0.406 1.00 84.81 181 THR A CA 1
ATOM 1346 C C . THR A 1 181 ? 19.537 -4.671 -0.755 1.00 84.81 181 THR A C 1
ATOM 1348 O O . THR A 1 181 ? 20.263 -5.616 -1.046 1.00 84.81 181 THR A O 1
ATOM 1351 N N . GLY A 1 182 ? 18.423 -4.384 -1.439 1.00 90.25 182 GLY A N 1
ATOM 1352 C CA . GLY A 1 182 ? 17.840 -5.233 -2.477 1.00 90.25 182 GLY A CA 1
ATOM 1353 C C . GLY A 1 182 ? 16.813 -6.246 -1.959 1.00 90.25 182 GLY A C 1
ATOM 1354 O O . GLY A 1 182 ? 16.137 -6.863 -2.781 1.00 90.25 182 GLY A O 1
ATOM 1355 N N . ASP A 1 183 ? 16.670 -6.388 -0.638 1.00 94.50 183 ASP A N 1
ATOM 1356 C CA . ASP A 1 183 ? 15.696 -7.288 -0.012 1.00 94.50 183 ASP A CA 1
ATOM 1357 C C . ASP A 1 183 ? 14.269 -6.746 -0.149 1.00 94.50 183 ASP A C 1
ATOM 1359 O O . ASP A 1 183 ? 14.047 -5.535 -0.116 1.00 94.50 183 ASP A O 1
ATOM 1363 N N . TRP A 1 184 ? 13.289 -7.635 -0.285 1.00 97.38 184 TRP A N 1
ATOM 1364 C CA . TRP A 1 184 ? 11.880 -7.254 -0.363 1.00 97.38 184 TRP A CA 1
ATOM 1365 C C . TRP A 1 184 ? 11.280 -7.101 1.033 1.00 97.38 184 TRP A C 1
ATOM 1367 O O . TRP A 1 184 ? 11.375 -8.006 1.859 1.00 97.38 184 TRP A O 1
ATOM 1377 N N . VAL A 1 185 ? 10.641 -5.958 1.272 1.00 94.44 185 VAL A N 1
ATOM 1378 C CA . VAL A 1 185 ? 9.940 -5.644 2.519 1.00 94.44 185 VAL A CA 1
ATOM 1379 C C . VAL A 1 185 ? 8.445 -5.583 2.242 1.00 94.44 185 VAL A C 1
ATOM 1381 O O . VAL A 1 185 ? 8.010 -4.893 1.317 1.00 94.44 185 VAL A O 1
ATOM 1384 N N . TRP A 1 186 ? 7.664 -6.280 3.060 1.00 96.62 186 TRP A N 1
ATOM 1385 C CA . TRP A 1 186 ? 6.224 -6.433 2.898 1.00 96.62 186 TRP A CA 1
ATOM 1386 C C . TRP A 1 186 ? 5.463 -5.523 3.852 1.00 96.62 186 TRP A C 1
ATOM 1388 O O . TRP A 1 186 ? 5.777 -5.410 5.033 1.00 96.62 186 TRP A O 1
ATOM 1398 N N . SER A 1 187 ? 4.444 -4.853 3.343 1.00 91.31 187 SER A N 1
ATOM 1399 C CA . SER A 1 187 ? 3.536 -4.027 4.125 1.00 91.31 187 SER A CA 1
ATOM 1400 C C . SER A 1 187 ? 2.120 -4.431 3.805 1.00 91.31 187 SER A C 1
ATOM 1402 O O . SER A 1 187 ? 1.774 -4.609 2.641 1.00 91.31 187 SER A O 1
ATOM 1404 N N . GLN A 1 188 ? 1.277 -4.513 4.817 1.00 88.88 188 GLN A N 1
ATOM 1405 C CA . GLN A 1 188 ? -0.115 -4.849 4.590 1.00 88.88 188 GLN A CA 1
ATOM 1406 C C . GLN A 1 188 ? -0.810 -3.838 3.686 1.00 88.88 188 GLN A C 1
ATOM 1408 O O . GLN A 1 188 ? -0.756 -2.642 3.958 1.00 88.88 188 GLN A O 1
ATOM 1413 N N . ALA A 1 189 ? -1.481 -4.338 2.655 1.00 87.50 189 ALA A N 1
ATOM 1414 C CA . ALA A 1 189 ? -2.327 -3.573 1.758 1.00 87.50 189 ALA A CA 1
ATOM 1415 C C . ALA A 1 189 ? -3.810 -3.868 2.024 1.00 87.50 189 ALA A C 1
ATOM 1417 O O . ALA A 1 189 ? -4.167 -4.779 2.773 1.00 87.50 189 ALA A O 1
ATOM 1418 N N . TRP A 1 190 ? -4.679 -3.071 1.411 1.00 86.25 190 TRP A N 1
ATOM 1419 C CA . TRP A 1 190 ? -6.120 -3.255 1.521 1.00 86.25 190 TRP A CA 1
ATOM 1420 C C . TRP A 1 190 ? -6.580 -4.459 0.683 1.00 86.25 190 TRP A C 1
ATOM 1422 O O . TRP A 1 190 ? -6.149 -4.613 -0.461 1.00 86.25 190 TRP A O 1
ATOM 1432 N N . SER A 1 191 ? -7.483 -5.281 1.224 1.00 89.94 191 SER A N 1
ATOM 1433 C CA . SER A 1 191 ? -8.187 -6.358 0.507 1.00 89.94 191 SER A CA 1
ATOM 1434 C C . SER A 1 191 ? -9.670 -6.420 0.874 1.00 89.94 191 SER A C 1
ATOM 1436 O O . SER A 1 191 ? -10.086 -5.917 1.919 1.00 89.94 191 SER A O 1
ATOM 1438 N N . THR A 1 192 ? -10.466 -7.041 -0.004 1.00 91.19 192 THR A N 1
ATOM 1439 C CA . THR A 1 192 ? -11.922 -7.130 0.158 1.00 91.19 192 THR A CA 1
ATOM 1440 C C . THR A 1 192 ? -12.319 -7.809 1.469 1.00 91.19 192 THR A C 1
ATOM 1442 O O . THR A 1 192 ? -11.703 -8.814 1.840 1.00 91.19 192 THR A O 1
ATOM 1445 N N . PRO A 1 193 ? -13.355 -7.316 2.182 1.00 87.56 193 PRO A N 1
ATOM 1446 C CA . PRO A 1 193 ? -13.872 -7.988 3.369 1.00 87.56 193 PRO A CA 1
ATOM 1447 C C . PRO A 1 193 ? -14.780 -9.172 3.023 1.00 87.56 193 PRO A C 1
ATOM 1449 O O . PRO A 1 193 ? -15.305 -9.848 3.913 1.00 87.56 193 PRO A O 1
ATOM 1452 N N . MET A 1 194 ? -14.997 -9.428 1.731 1.00 91.06 194 MET A N 1
ATOM 1453 C CA . MET A 1 194 ? -15.753 -10.577 1.268 1.00 91.06 194 MET A CA 1
ATOM 1454 C C . MET A 1 194 ? -15.133 -11.886 1.778 1.00 91.06 194 MET A C 1
ATOM 1456 O O . MET A 1 194 ? -13.918 -12.078 1.799 1.00 91.06 194 MET A O 1
ATOM 1460 N N . VAL A 1 195 ? -16.005 -12.823 2.146 1.00 95.06 195 VAL A N 1
ATOM 1461 C CA . VAL A 1 195 ? -15.642 -14.174 2.587 1.00 95.06 195 VAL A CA 1
ATOM 1462 C C . VAL A 1 195 ? -16.235 -15.176 1.600 1.00 95.06 195 VAL A C 1
ATOM 1464 O O . VAL A 1 195 ? -17.404 -15.065 1.225 1.00 95.06 195 VAL A O 1
ATOM 1467 N N . ARG A 1 196 ? -15.446 -16.171 1.185 1.00 97.19 196 ARG A N 1
ATOM 1468 C CA . ARG A 1 196 ? -15.890 -17.308 0.356 1.00 97.19 196 ARG A CA 1
ATOM 1469 C C . ARG A 1 196 ? -15.764 -18.612 1.132 1.00 97.19 196 ARG A C 1
ATOM 1471 O O . ARG A 1 196 ? -15.101 -18.658 2.163 1.00 97.19 196 ARG A O 1
ATOM 1478 N N . ALA A 1 197 ? -16.387 -19.685 0.654 1.00 97.94 197 ALA A N 1
ATOM 1479 C CA . ALA A 1 197 ? -16.319 -20.975 1.341 1.00 97.94 197 ALA A CA 1
ATOM 1480 C C . ALA A 1 197 ? -14.916 -21.595 1.251 1.00 97.94 197 ALA A C 1
ATOM 1482 O O . ALA A 1 197 ? -14.453 -22.202 2.219 1.00 97.94 197 ALA A O 1
ATOM 1483 N N . ARG A 1 198 ? -14.243 -21.445 0.100 1.00 98.19 198 ARG A N 1
ATOM 1484 C CA . ARG A 1 198 ? -12.922 -22.030 -0.149 1.00 98.19 198 ARG A CA 1
ATOM 1485 C C . ARG A 1 198 ? -11.916 -21.026 -0.691 1.00 98.19 198 ARG A C 1
ATOM 1487 O O . ARG A 1 198 ? -12.268 -20.188 -1.513 1.00 98.19 198 ARG A O 1
ATOM 1494 N N . ALA A 1 199 ? -10.639 -21.197 -0.351 1.00 98.06 199 ALA A N 1
ATOM 1495 C CA . ALA A 1 199 ? -9.554 -20.388 -0.901 1.00 98.06 199 ALA A CA 1
ATOM 1496 C C . ALA A 1 199 ? -9.484 -20.476 -2.435 1.00 98.06 199 ALA A C 1
ATOM 1498 O O . ALA A 1 199 ? -9.253 -19.470 -3.092 1.00 98.06 199 ALA A O 1
ATOM 1499 N N . SER A 1 200 ? -9.756 -21.645 -3.027 1.00 97.88 200 SER A N 1
ATOM 1500 C CA . SER A 1 200 ? -9.812 -21.793 -4.490 1.00 97.88 200 SER A CA 1
ATOM 1501 C C . SER A 1 200 ? -11.015 -21.105 -5.134 1.00 97.88 200 SER A C 1
ATOM 1503 O O . SER A 1 200 ? -11.026 -20.931 -6.346 1.00 97.88 200 SER A O 1
ATOM 1505 N N . ASP A 1 201 ? -12.032 -20.711 -4.359 1.00 97.56 201 ASP A N 1
ATOM 1506 C CA . ASP A 1 201 ? -13.132 -19.914 -4.904 1.00 97.56 201 ASP A CA 1
ATOM 1507 C C . ASP A 1 201 ? -12.645 -18.512 -5.295 1.00 97.56 201 ASP A C 1
ATOM 1509 O O . ASP A 1 201 ? -13.367 -17.822 -6.001 1.00 97.56 201 ASP A O 1
ATOM 1513 N N . TRP A 1 202 ? -11.460 -18.075 -4.849 1.00 97.25 202 TRP A N 1
ATOM 1514 C CA . TRP A 1 202 ? -10.836 -16.801 -5.224 1.00 97.25 202 TRP A CA 1
ATOM 1515 C C . TRP A 1 202 ? -10.004 -16.865 -6.509 1.00 97.25 202 TRP A C 1
ATOM 1517 O O . TRP A 1 202 ? -9.541 -15.825 -6.976 1.00 97.25 202 TRP A O 1
ATOM 1527 N N . ASP A 1 203 ? -9.817 -18.048 -7.095 1.00 97.38 203 ASP A N 1
ATOM 1528 C CA . ASP A 1 203 ? -9.066 -18.191 -8.342 1.00 97.38 203 ASP A CA 1
ATOM 1529 C C . ASP A 1 203 ? -9.745 -17.430 -9.481 1.00 97.38 203 ASP A C 1
ATOM 1531 O O . ASP A 1 203 ? -10.960 -17.521 -9.669 1.00 97.38 203 ASP A O 1
ATOM 1535 N N . GLY A 1 204 ? -8.954 -16.665 -10.236 1.00 95.44 204 GLY A N 1
ATOM 1536 C CA . GLY A 1 204 ? -9.457 -15.846 -11.340 1.00 95.44 204 GLY A CA 1
ATOM 1537 C C . GLY A 1 204 ? -10.298 -14.640 -10.902 1.00 95.44 204 GLY A C 1
ATOM 1538 O O . GLY A 1 204 ? -10.881 -13.974 -11.758 1.00 95.44 204 GLY A O 1
ATOM 1539 N N . ALA A 1 205 ? -10.376 -14.336 -9.597 1.00 95.56 205 ALA A N 1
ATOM 1540 C CA . ALA A 1 205 ? -10.974 -13.091 -9.127 1.00 95.56 205 ALA A CA 1
ATOM 1541 C C . ALA A 1 205 ? -10.238 -11.899 -9.753 1.00 95.56 205 ALA A C 1
ATOM 1543 O O . ALA A 1 205 ? -9.007 -11.853 -9.775 1.00 95.56 205 ALA A O 1
ATOM 1544 N N . SER A 1 206 ? -10.991 -10.934 -10.279 1.00 93.94 206 SER A N 1
ATOM 1545 C CA . SER A 1 206 ? -10.378 -9.747 -10.865 1.00 93.94 206 SER A CA 1
ATOM 1546 C C . SER A 1 206 ? -9.727 -8.891 -9.777 1.00 93.94 206 SER A C 1
ATOM 1548 O O . SER A 1 206 ? -10.133 -8.935 -8.615 1.00 93.94 206 SER A O 1
ATOM 1550 N N . LEU A 1 207 ? -8.758 -8.047 -10.148 1.00 90.88 207 LEU A N 1
ATOM 1551 C CA . LEU A 1 207 ? -8.197 -7.077 -9.202 1.00 90.88 207 LEU A CA 1
ATOM 1552 C C . LEU A 1 207 ? -9.301 -6.196 -8.590 1.00 90.88 207 LEU A C 1
ATOM 1554 O O . LEU A 1 207 ? -9.243 -5.885 -7.407 1.00 90.88 207 LEU A O 1
ATOM 1558 N N . THR A 1 208 ? -10.329 -5.850 -9.372 1.00 89.06 208 THR A N 1
ATOM 1559 C CA . THR A 1 208 ? -11.500 -5.120 -8.878 1.00 89.06 208 THR A CA 1
ATOM 1560 C C . THR A 1 208 ? -12.244 -5.906 -7.804 1.00 89.06 208 THR A C 1
ATOM 1562 O O . THR A 1 208 ? -12.552 -5.321 -6.781 1.00 89.06 208 THR A O 1
ATOM 1565 N N . ASP A 1 209 ? -12.476 -7.212 -7.970 1.00 92.50 209 ASP A N 1
ATOM 1566 C CA . ASP A 1 209 ? -13.135 -8.040 -6.944 1.00 92.50 209 ASP A CA 1
ATOM 1567 C C . ASP A 1 209 ? -12.285 -8.167 -5.672 1.00 92.50 209 ASP A C 1
ATOM 1569 O O . ASP A 1 209 ? -12.811 -8.173 -4.563 1.00 92.50 209 ASP A O 1
ATOM 1573 N N . LEU A 1 210 ? -10.962 -8.262 -5.826 1.00 92.94 210 LEU A N 1
ATOM 1574 C CA . LEU A 1 210 ? -10.018 -8.352 -4.708 1.00 92.94 210 LEU A CA 1
ATOM 1575 C C . LEU A 1 210 ? -9.880 -7.020 -3.948 1.00 92.94 210 LEU A C 1
ATOM 1577 O O . LEU A 1 210 ? -9.504 -7.023 -2.773 1.00 92.94 210 LEU A O 1
ATOM 1581 N N . LEU A 1 211 ? -10.221 -5.908 -4.606 1.00 87.75 211 LEU A N 1
ATOM 1582 C CA . LEU A 1 211 ? -10.254 -4.547 -4.065 1.00 87.75 211 LEU A CA 1
ATOM 1583 C C . LEU A 1 211 ? -11.686 -4.028 -3.785 1.00 87.75 211 LEU A C 1
ATOM 1585 O O . LEU A 1 211 ? -11.849 -2.888 -3.349 1.00 87.75 211 LEU A O 1
ATOM 1589 N N . ALA A 1 212 ? -12.726 -4.832 -4.036 1.00 75.62 212 ALA A N 1
ATOM 1590 C CA . ALA A 1 212 ? -14.119 -4.397 -3.962 1.00 75.62 212 ALA A CA 1
ATOM 1591 C C . ALA A 1 212 ? -14.544 -4.146 -2.507 1.00 75.62 212 ALA A C 1
ATOM 1593 O O . ALA A 1 212 ? -14.452 -5.057 -1.682 1.00 75.62 212 ALA A O 1
ATOM 1594 N N . ASP A 1 213 ? -14.983 -2.903 -2.265 1.00 63.12 213 ASP A N 1
ATOM 1595 C CA . ASP A 1 213 ? -15.518 -2.236 -1.052 1.00 63.12 213 ASP A CA 1
ATOM 1596 C C . ASP A 1 213 ? -14.798 -0.921 -0.708 1.00 63.12 213 ASP A C 1
ATOM 1598 O O . ASP A 1 213 ? -15.317 -0.148 0.103 1.00 63.12 213 ASP A O 1
ATOM 1602 N N . ILE A 1 214 ? -13.676 -0.597 -1.371 1.00 54.47 214 ILE A N 1
ATOM 1603 C CA . ILE A 1 214 ? -13.033 0.726 -1.232 1.00 54.47 214 ILE A CA 1
ATOM 1604 C C . ILE A 1 214 ? -13.987 1.857 -1.665 1.00 54.47 214 ILE A C 1
ATOM 1606 O O . ILE A 1 214 ? -13.976 2.926 -1.061 1.00 54.47 214 ILE A O 1
ATOM 1610 N N . GLU A 1 215 ? -14.847 1.624 -2.662 1.00 49.06 215 GLU A N 1
ATOM 1611 C CA . GLU A 1 215 ? -15.789 2.644 -3.147 1.00 49.06 215 GLU A CA 1
ATOM 1612 C C . GLU A 1 215 ? -17.058 2.780 -2.286 1.00 49.06 215 GLU A C 1
ATOM 1614 O O . GLU A 1 215 ? -17.611 3.874 -2.199 1.00 49.06 215 GLU A O 1
ATOM 1619 N N . GLU A 1 216 ? -17.532 1.711 -1.631 1.00 46.81 216 GLU A N 1
ATOM 1620 C CA . GLU A 1 216 ? -18.863 1.713 -0.992 1.00 46.81 216 GLU A CA 1
ATOM 1621 C C . GLU A 1 216 ? -18.822 1.971 0.526 1.00 46.81 216 GLU A C 1
ATOM 1623 O O . GLU A 1 216 ? -19.807 2.438 1.098 1.00 46.81 216 GLU A O 1
ATOM 1628 N N . THR A 1 217 ? -17.682 1.740 1.195 1.00 45.69 217 THR A N 1
ATOM 1629 C CA . THR A 1 217 ? -17.570 1.915 2.660 1.00 45.69 217 THR A CA 1
ATOM 1630 C C . THR A 1 217 ? -16.954 3.238 3.122 1.00 45.69 217 THR A C 1
ATOM 1632 O O . THR A 1 217 ? -16.861 3.458 4.328 1.00 45.69 217 THR A O 1
ATOM 1635 N N . GLY A 1 218 ? -16.554 4.144 2.218 1.00 42.47 218 GLY A N 1
ATOM 1636 C CA . GLY A 1 218 ? -16.042 5.483 2.575 1.00 42.47 218 GLY A CA 1
ATOM 1637 C C . GLY A 1 218 ? -14.769 5.492 3.444 1.00 42.47 218 GLY A C 1
ATOM 1638 O O . GLY A 1 218 ? -14.306 6.549 3.868 1.00 42.47 218 GLY A O 1
ATOM 1639 N N . GLY A 1 219 ? -14.189 4.320 3.713 1.00 42.56 219 GLY A N 1
ATOM 1640 C CA . GLY A 1 219 ? -13.018 4.113 4.554 1.00 42.56 219 GLY A CA 1
ATOM 1641 C C . GLY A 1 219 ? -11.757 4.072 3.709 1.00 42.56 219 GLY A C 1
ATOM 1642 O O . GLY A 1 219 ? -11.253 3.002 3.372 1.00 42.56 219 GLY A O 1
ATOM 1643 N N . GLY A 1 220 ? -11.262 5.254 3.349 1.00 48.22 220 GLY A N 1
ATOM 1644 C CA . GLY A 1 220 ? -10.023 5.420 2.608 1.00 48.22 220 GLY A CA 1
ATOM 1645 C C . GLY A 1 220 ? -8.833 4.800 3.335 1.00 48.22 220 GLY A C 1
ATOM 1646 O O . GLY A 1 220 ? -8.421 5.268 4.388 1.00 48.22 220 GLY A O 1
ATOM 1647 N N . SER A 1 221 ? -8.218 3.784 2.739 1.00 49.28 221 SER A N 1
ATOM 1648 C CA . SER A 1 221 ? -6.817 3.484 3.010 1.00 49.28 221 SER A CA 1
ATOM 1649 C C . SER A 1 221 ? -6.222 2.728 1.825 1.00 49.28 221 SER A C 1
ATOM 1651 O O . SER A 1 221 ? -6.650 1.631 1.489 1.00 49.28 221 SER A O 1
ATOM 1653 N N . ARG A 1 222 ? -5.242 3.372 1.181 1.00 43.69 222 ARG A N 1
ATOM 1654 C CA . ARG A 1 222 ? -4.376 2.931 0.063 1.00 43.69 222 ARG A CA 1
ATOM 1655 C C . ARG A 1 222 ? -4.754 3.181 -1.401 1.00 43.69 222 ARG A C 1
ATOM 1657 O O . ARG A 1 222 ? -3.828 3.180 -2.204 1.00 43.69 222 ARG A O 1
ATOM 1664 N N . VAL A 1 223 ? -5.972 3.592 -1.760 1.00 46.00 223 VAL A N 1
ATOM 1665 C CA . VAL A 1 223 ? -6.207 4.209 -3.099 1.00 46.00 223 VAL A CA 1
ATOM 1666 C C . VAL A 1 223 ? -6.236 5.744 -3.046 1.00 46.00 223 VAL A C 1
ATOM 1668 O O . VAL A 1 223 ? -5.972 6.404 -4.046 1.00 46.00 223 VAL A O 1
ATOM 1671 N N . ALA A 1 224 ? -6.380 6.336 -1.854 1.00 46.56 224 ALA A N 1
ATOM 1672 C CA . ALA A 1 224 ? -6.321 7.790 -1.687 1.00 46.56 224 ALA A CA 1
ATOM 1673 C C . ALA A 1 224 ? -4.957 8.389 -2.080 1.00 46.56 224 ALA A C 1
ATOM 1675 O O . ALA A 1 224 ? -4.916 9.510 -2.562 1.00 46.56 224 ALA A O 1
ATOM 1676 N N . GLY A 1 225 ? -3.842 7.657 -1.942 1.00 43.94 225 GLY A N 1
ATOM 1677 C CA . GLY A 1 225 ? -2.514 8.157 -2.332 1.00 43.94 225 GLY A CA 1
ATOM 1678 C C . GLY A 1 225 ? -2.316 8.280 -3.848 1.00 43.94 225 GLY A C 1
ATOM 1679 O O . GLY A 1 225 ? -1.634 9.198 -4.302 1.00 43.94 225 GLY A O 1
ATOM 1680 N N . LEU A 1 226 ? -2.941 7.392 -4.629 1.00 47.28 226 LEU A N 1
ATOM 1681 C CA . LEU A 1 226 ? -2.880 7.430 -6.092 1.00 47.28 226 LEU A CA 1
ATOM 1682 C C . LEU A 1 226 ? -3.889 8.419 -6.682 1.00 47.28 226 LEU A C 1
ATOM 1684 O O . LEU A 1 226 ? -3.589 9.019 -7.709 1.00 47.28 226 LEU A O 1
ATOM 1688 N N . ASP A 1 227 ? -5.033 8.641 -6.029 1.00 55.84 227 ASP A N 1
ATOM 1689 C CA . ASP A 1 227 ? -6.001 9.650 -6.478 1.00 55.84 227 ASP A CA 1
ATOM 1690 C C . ASP A 1 227 ? -5.603 11.077 -6.037 1.00 55.84 227 ASP A C 1
ATOM 1692 O O . ASP A 1 227 ? -5.736 12.034 -6.801 1.00 55.84 227 ASP A O 1
ATOM 1696 N N . TYR A 1 228 ? -4.949 11.232 -4.872 1.00 64.12 228 TYR A N 1
ATOM 1697 C CA . TYR A 1 228 ? -4.318 12.500 -4.457 1.00 64.12 228 TYR A CA 1
ATOM 1698 C C . TYR A 1 228 ? -3.311 13.003 -5.487 1.00 64.12 228 TYR A C 1
ATOM 1700 O O . TYR A 1 228 ? -3.259 14.194 -5.777 1.00 64.12 228 TYR A O 1
ATOM 1708 N N . ALA A 1 229 ? -2.516 12.091 -6.047 1.00 66.44 229 ALA A N 1
ATOM 1709 C CA . ALA A 1 229 ? -1.543 12.397 -7.085 1.00 66.44 229 ALA A CA 1
ATOM 1710 C C . ALA A 1 229 ? -2.186 12.893 -8.396 1.00 66.44 229 ALA A C 1
ATOM 1712 O O . ALA A 1 229 ? -1.521 13.573 -9.186 1.00 66.44 229 ALA A O 1
ATOM 1713 N N . GLN A 1 230 ? -3.464 12.574 -8.634 1.00 78.25 230 GLN A N 1
ATOM 1714 C CA . GLN A 1 230 ? -4.209 13.023 -9.812 1.00 78.25 230 GLN A CA 1
ATOM 1715 C C . GLN A 1 230 ? -4.829 14.411 -9.635 1.00 78.25 230 GLN A C 1
ATOM 1717 O O . GLN A 1 230 ? -5.004 15.110 -10.633 1.00 78.25 230 GLN A O 1
ATOM 1722 N N . SER A 1 231 ? -5.103 14.832 -8.397 1.00 87.56 231 SER A N 1
ATOM 1723 C CA . SER A 1 231 ? -5.591 16.171 -8.045 1.00 87.56 231 SER A CA 1
ATOM 1724 C C . SER A 1 231 ? -4.403 17.129 -7.854 1.00 87.56 231 SER A C 1
ATOM 1726 O O . SER A 1 231 ? -3.703 17.074 -6.840 1.00 87.56 231 SER A O 1
ATOM 1728 N N . PRO A 1 232 ? -4.113 18.021 -8.826 1.00 91.44 232 PRO A N 1
ATOM 1729 C CA . PRO A 1 232 ? -2.934 18.879 -8.746 1.00 91.44 232 PRO A CA 1
ATOM 1730 C C . PRO A 1 232 ? -2.970 19.791 -7.512 1.00 91.44 232 PRO A C 1
ATOM 1732 O O . PRO A 1 232 ? -1.941 19.996 -6.869 1.00 91.44 232 PRO A O 1
ATOM 1735 N N . ASP A 1 233 ? -4.150 20.306 -7.159 1.00 90.94 233 ASP A N 1
ATOM 1736 C CA . ASP A 1 233 ? -4.411 21.092 -5.953 1.00 90.94 233 ASP A CA 1
ATOM 1737 C C . ASP A 1 233 ? -4.079 20.313 -4.673 1.00 90.94 233 ASP A C 1
ATOM 1739 O O . ASP A 1 233 ? -3.359 20.837 -3.819 1.00 90.94 233 ASP A O 1
ATOM 1743 N N . ALA A 1 234 ? -4.483 19.045 -4.570 1.00 90.31 234 ALA A N 1
ATOM 1744 C CA . ALA A 1 234 ? -4.154 18.191 -3.433 1.00 90.31 234 ALA A CA 1
ATOM 1745 C C . ALA A 1 234 ? -2.641 17.944 -3.294 1.00 90.31 234 ALA A C 1
ATOM 1747 O O . ALA A 1 234 ? -2.103 18.033 -2.186 1.00 90.31 234 ALA A O 1
ATOM 1748 N N . VAL A 1 235 ? -1.932 17.716 -4.410 1.00 91.56 235 VAL A N 1
ATOM 1749 C CA . VAL A 1 235 ? -0.460 17.603 -4.431 1.00 91.56 235 VAL A CA 1
ATOM 1750 C C . VAL A 1 235 ? 0.195 18.884 -3.917 1.00 91.56 235 VAL A C 1
ATOM 1752 O O . VAL A 1 235 ? 1.071 18.833 -3.051 1.00 91.56 235 VAL A O 1
ATOM 1755 N N . TYR A 1 236 ? -0.226 20.042 -4.432 1.00 95.19 236 TYR A N 1
ATOM 1756 C CA . TYR A 1 236 ? 0.312 21.337 -4.017 1.00 95.19 236 TYR A CA 1
ATOM 1757 C C . TYR A 1 236 ? 0.093 21.590 -2.520 1.00 95.19 236 TYR A C 1
ATOM 1759 O O . TYR A 1 236 ? 1.053 21.855 -1.790 1.00 95.19 236 TYR A O 1
ATOM 1767 N N . ILE A 1 237 ? -1.151 21.458 -2.054 1.00 94.06 237 ILE A N 1
ATOM 1768 C CA . ILE A 1 237 ? -1.524 21.744 -0.666 1.00 94.06 237 ILE A CA 1
ATOM 1769 C C . ILE A 1 237 ? -0.847 20.746 0.281 1.00 94.06 237 ILE A C 1
ATOM 1771 O O . ILE A 1 237 ? -0.350 21.155 1.327 1.00 94.06 237 ILE A O 1
ATOM 1775 N N . GLY A 1 238 ? -0.754 19.462 -0.081 1.00 91.00 238 GLY A N 1
ATOM 1776 C CA . GLY A 1 238 ? -0.132 18.433 0.758 1.00 91.00 238 GLY A CA 1
ATOM 1777 C C . GLY A 1 238 ? 1.370 18.649 0.949 1.00 91.00 238 GLY A C 1
ATOM 1778 O O . GLY A 1 238 ? 1.887 18.528 2.065 1.00 91.00 238 GLY A O 1
ATOM 1779 N N . ILE A 1 239 ? 2.071 19.034 -0.122 1.00 92.50 239 ILE A N 1
ATOM 1780 C CA . ILE A 1 239 ? 3.505 19.351 -0.079 1.00 92.50 239 ILE A CA 1
ATOM 1781 C C . ILE A 1 239 ? 3.757 20.626 0.738 1.00 92.50 239 ILE A C 1
ATOM 1783 O O . ILE A 1 239 ? 4.648 20.639 1.591 1.00 92.50 239 ILE A O 1
ATOM 1787 N N . GLU A 1 240 ? 2.969 21.683 0.527 1.00 95.00 240 GLU A N 1
ATOM 1788 C CA . GLU A 1 240 ? 3.107 22.935 1.280 1.00 95.00 240 GLU A CA 1
ATOM 1789 C C . GLU A 1 240 ? 2.759 22.775 2.764 1.00 95.00 240 GLU A C 1
ATOM 1791 O O . GLU A 1 240 ? 3.490 23.283 3.618 1.00 95.00 240 GLU A O 1
ATOM 1796 N N . LEU A 1 241 ? 1.706 22.016 3.083 1.00 92.81 241 LEU A N 1
ATOM 1797 C CA . LEU A 1 241 ? 1.332 21.683 4.457 1.00 92.81 241 LEU A CA 1
ATOM 1798 C C . LEU A 1 241 ? 2.487 20.965 5.160 1.00 92.81 241 LEU A C 1
ATOM 1800 O O . LEU A 1 241 ? 2.927 21.402 6.222 1.00 92.81 241 LEU A O 1
ATOM 1804 N N . SER A 1 242 ? 3.041 19.924 4.534 1.00 89.38 242 SER A N 1
ATOM 1805 C CA . SER A 1 242 ? 4.177 19.169 5.079 1.00 89.38 242 SER A CA 1
ATOM 1806 C C . SER A 1 242 ? 5.394 20.065 5.320 1.00 89.38 242 SER A C 1
ATOM 1808 O O . SER A 1 242 ? 6.012 20.010 6.385 1.00 89.38 242 SER A O 1
ATOM 1810 N N . ARG A 1 243 ? 5.724 20.939 4.359 1.00 93.81 243 ARG A N 1
ATOM 1811 C CA . ARG A 1 243 ? 6.844 21.882 4.473 1.00 93.81 243 ARG A CA 1
ATOM 1812 C C . ARG A 1 243 ? 6.662 22.845 5.645 1.00 93.81 243 ARG A C 1
ATOM 1814 O O . ARG A 1 243 ? 7.566 22.980 6.467 1.00 93.81 243 ARG A O 1
ATOM 1821 N N . LYS A 1 244 ? 5.492 23.474 5.749 1.00 93.44 244 LYS A N 1
ATOM 1822 C CA . LYS A 1 244 ? 5.184 24.439 6.811 1.00 93.44 244 LYS A CA 1
ATOM 1823 C C . LYS A 1 244 ? 5.108 23.786 8.190 1.00 93.44 244 LYS A C 1
ATOM 1825 O O . LYS A 1 244 ? 5.560 24.383 9.164 1.00 93.44 244 LYS A O 1
ATOM 1830 N N . LEU A 1 245 ? 4.615 22.549 8.286 1.00 89.31 245 LEU A N 1
ATOM 1831 C CA . LEU A 1 245 ? 4.645 21.779 9.534 1.00 89.31 245 LEU A CA 1
ATOM 1832 C C . LEU A 1 245 ? 6.082 21.490 9.979 1.00 89.31 245 LEU A C 1
ATOM 1834 O O . LEU A 1 245 ? 6.410 21.688 11.148 1.00 89.31 245 LEU A O 1
ATOM 1838 N N . MET A 1 246 ? 6.962 21.089 9.056 1.00 87.38 246 MET A N 1
ATOM 1839 C CA . MET A 1 246 ? 8.386 20.889 9.350 1.00 87.38 246 MET A CA 1
ATOM 1840 C C . MET A 1 246 ? 9.059 22.177 9.836 1.00 87.38 246 MET A C 1
ATOM 1842 O O . MET A 1 246 ? 9.739 22.161 10.863 1.00 87.38 246 MET A O 1
ATOM 1846 N N . GLU A 1 247 ? 8.819 23.303 9.160 1.00 91.00 247 GLU A N 1
ATOM 1847 C CA . GLU A 1 247 ? 9.313 24.616 9.593 1.00 91.00 247 GLU A CA 1
ATOM 1848 C C . GLU A 1 247 ? 8.808 24.975 11.000 1.00 91.00 247 GLU A C 1
ATOM 1850 O O . GLU A 1 247 ? 9.580 25.438 11.843 1.00 91.00 247 GLU A O 1
ATOM 1855 N N . ARG A 1 248 ? 7.530 24.703 11.293 1.00 89.81 248 ARG A N 1
ATOM 1856 C CA . ARG A 1 248 ? 6.920 24.960 12.606 1.00 89.81 248 ARG A CA 1
ATOM 1857 C C . ARG A 1 248 ? 7.516 24.097 13.718 1.00 89.81 248 ARG A C 1
ATOM 1859 O O . ARG A 1 248 ? 7.635 24.567 14.847 1.00 89.81 248 ARG A O 1
ATOM 1866 N N . MET A 1 249 ? 7.943 22.879 13.390 1.00 85.31 249 MET A N 1
ATOM 1867 C CA . MET A 1 249 ? 8.675 21.989 14.295 1.00 85.31 249 MET A CA 1
ATOM 1868 C C . MET A 1 249 ? 10.149 22.380 14.488 1.00 85.31 249 MET A C 1
ATOM 1870 O O . MET A 1 249 ? 10.868 21.716 15.232 1.00 85.31 249 MET A O 1
ATOM 1874 N N . GLY A 1 250 ? 10.623 23.445 13.834 1.00 88.31 250 GLY A N 1
ATOM 1875 C CA . GLY A 1 250 ? 12.025 23.856 13.885 1.00 88.31 250 GLY A CA 1
ATOM 1876 C C . GLY A 1 250 ? 12.952 22.965 13.057 1.00 88.31 250 GLY A C 1
ATOM 1877 O O . GLY A 1 250 ? 14.173 23.054 13.209 1.00 88.31 250 GLY A O 1
ATOM 1878 N N . ALA A 1 251 ? 12.403 22.116 12.182 1.00 86.19 251 ALA A N 1
ATOM 1879 C CA . ALA A 1 251 ? 13.214 21.402 11.210 1.00 86.19 251 ALA A CA 1
ATOM 1880 C C . ALA A 1 251 ? 13.788 22.405 10.189 1.00 86.19 251 ALA A C 1
ATOM 1882 O O . ALA A 1 251 ? 13.129 23.397 9.855 1.00 86.19 251 ALA A O 1
ATOM 1883 N N . PRO A 1 252 ? 15.009 22.177 9.674 1.00 87.88 252 PRO A N 1
ATOM 1884 C CA . PRO A 1 252 ? 15.559 23.006 8.612 1.00 87.88 252 PRO A CA 1
ATOM 1885 C C . PRO A 1 252 ? 14.602 23.033 7.419 1.00 87.88 252 PRO A C 1
ATOM 1887 O O . PRO A 1 252 ? 14.168 21.977 6.956 1.00 87.88 252 PRO A O 1
ATOM 1890 N N . ALA A 1 253 ? 14.293 24.228 6.912 1.00 83.75 253 ALA A N 1
ATOM 1891 C CA . ALA A 1 253 ? 13.448 24.376 5.735 1.00 83.75 253 ALA A CA 1
ATOM 1892 C C . ALA A 1 253 ? 14.066 23.601 4.563 1.00 83.75 253 ALA A C 1
ATOM 1894 O O . ALA A 1 253 ? 15.138 23.950 4.060 1.00 83.75 253 ALA A O 1
ATOM 1895 N N . MET A 1 254 ? 13.399 22.528 4.138 1.00 87.69 254 MET A N 1
ATOM 1896 C CA . MET A 1 254 ? 13.797 21.801 2.943 1.00 87.69 254 MET A CA 1
ATOM 1897 C C . MET A 1 254 ? 13.288 22.555 1.721 1.00 87.69 254 MET A C 1
ATOM 1899 O O . MET A 1 254 ? 12.092 22.813 1.573 1.00 87.69 254 MET A O 1
ATOM 1903 N N . GLY A 1 255 ? 14.216 22.915 0.836 1.00 92.12 255 GLY A N 1
ATOM 1904 C CA . GLY A 1 255 ? 13.863 23.454 -0.468 1.00 92.12 255 GLY A CA 1
ATOM 1905 C C . GLY A 1 255 ? 13.027 22.445 -1.254 1.00 92.12 255 GLY A C 1
ATOM 1906 O O . GLY A 1 255 ? 13.210 21.233 -1.123 1.00 92.12 255 GLY A O 1
ATOM 1907 N N . LEU A 1 256 ? 12.133 22.953 -2.101 1.00 91.94 256 LEU A N 1
ATOM 1908 C CA . LEU A 1 256 ? 11.238 22.129 -2.912 1.00 91.94 256 LEU A CA 1
ATOM 1909 C C . LEU A 1 256 ? 12.006 21.084 -3.737 1.00 91.94 256 LEU A C 1
ATOM 1911 O O . LEU A 1 256 ? 11.570 19.946 -3.851 1.00 91.94 256 LEU A O 1
ATOM 1915 N N . ASP A 1 257 ? 13.189 21.437 -4.242 1.00 92.44 257 ASP A N 1
ATOM 1916 C CA . ASP A 1 257 ? 14.023 20.539 -5.048 1.00 92.44 257 ASP A CA 1
ATOM 1917 C C . ASP A 1 257 ? 14.569 19.340 -4.253 1.00 92.44 257 ASP A C 1
ATOM 1919 O O . ASP A 1 257 ? 14.783 18.277 -4.828 1.00 92.44 257 ASP A O 1
ATOM 1923 N N . ALA A 1 258 ? 14.752 19.479 -2.935 1.00 89.94 258 ALA A N 1
ATOM 1924 C CA . ALA A 1 258 ? 15.142 18.373 -2.057 1.00 89.94 258 ALA A CA 1
ATOM 1925 C C . ALA A 1 258 ? 13.932 17.532 -1.618 1.00 89.94 258 ALA A C 1
ATOM 1927 O O . ALA A 1 258 ? 14.042 16.318 -1.455 1.00 89.94 258 ALA A O 1
ATOM 1928 N N . LEU A 1 259 ? 12.774 18.174 -1.444 1.00 90.19 259 LEU A N 1
ATOM 1929 C CA . LEU A 1 259 ? 11.538 17.521 -1.016 1.00 90.19 259 LEU A CA 1
ATOM 1930 C C . LEU A 1 259 ? 10.907 16.680 -2.139 1.00 90.19 259 LEU A C 1
ATOM 1932 O O . LEU A 1 259 ? 10.383 15.601 -1.878 1.00 90.19 259 LEU A O 1
ATOM 1936 N N . MET A 1 260 ? 10.982 17.145 -3.388 1.00 91.38 260 MET A N 1
ATOM 1937 C CA . MET A 1 260 ? 10.303 16.523 -4.531 1.00 91.38 260 MET A CA 1
ATOM 1938 C C . MET A 1 260 ? 10.688 15.057 -4.768 1.00 91.38 260 MET A C 1
ATOM 1940 O O . MET A 1 260 ? 9.774 14.243 -4.849 1.00 91.38 260 MET A O 1
ATOM 1944 N N . PRO A 1 261 ? 11.975 14.657 -4.822 1.00 85.62 261 PRO A N 1
ATOM 1945 C CA . PRO A 1 261 ? 12.333 13.249 -5.002 1.00 85.62 261 PRO A CA 1
ATOM 1946 C C . PRO A 1 261 ? 11.838 12.351 -3.862 1.00 85.62 261 PRO A C 1
ATOM 1948 O O . PRO A 1 261 ? 11.449 11.213 -4.104 1.00 85.62 261 PRO A O 1
ATOM 1951 N N . MET A 1 262 ? 11.820 12.869 -2.629 1.00 81.44 262 MET A N 1
ATOM 1952 C CA . MET A 1 262 ? 11.344 12.129 -1.457 1.00 81.44 262 MET A CA 1
ATOM 1953 C C . MET A 1 262 ? 9.844 11.861 -1.542 1.00 81.44 262 MET A C 1
ATOM 1955 O O . MET A 1 262 ? 9.408 10.723 -1.403 1.00 81.44 262 MET A O 1
ATOM 1959 N N . MET A 1 263 ? 9.069 12.911 -1.813 1.00 85.00 263 MET A N 1
ATOM 1960 C CA . MET A 1 263 ? 7.621 12.800 -1.965 1.00 85.00 263 MET A CA 1
ATOM 1961 C C . MET A 1 263 ? 7.273 11.951 -3.192 1.00 85.00 263 MET A C 1
ATOM 1963 O O . MET A 1 263 ? 6.360 11.142 -3.136 1.00 85.00 263 MET A O 1
ATOM 1967 N N . ALA A 1 264 ? 8.026 12.074 -4.288 1.00 81.25 264 ALA A N 1
ATOM 1968 C CA . ALA A 1 264 ? 7.802 11.292 -5.500 1.00 81.25 264 ALA A CA 1
ATOM 1969 C C . ALA A 1 264 ? 8.005 9.795 -5.243 1.00 81.25 264 ALA A C 1
ATOM 1971 O O . ALA A 1 264 ? 7.142 8.997 -5.593 1.00 81.25 264 ALA A O 1
ATOM 1972 N N . ALA A 1 265 ? 9.069 9.425 -4.522 1.00 75.12 265 ALA A N 1
ATOM 1973 C CA . ALA A 1 265 ? 9.269 8.051 -4.071 1.00 75.12 265 ALA A CA 1
ATOM 1974 C C . ALA A 1 265 ? 8.127 7.567 -3.159 1.00 75.12 265 ALA A C 1
ATOM 1976 O O . ALA A 1 265 ? 7.663 6.441 -3.314 1.00 75.12 265 ALA A O 1
ATOM 1977 N N . GLN A 1 266 ? 7.636 8.421 -2.253 1.00 73.06 266 GLN A N 1
ATOM 1978 C CA . GLN A 1 266 ? 6.507 8.098 -1.375 1.00 73.06 266 GLN A CA 1
ATOM 1979 C C . GLN A 1 266 ? 5.197 7.876 -2.149 1.00 73.06 266 GLN A C 1
ATOM 1981 O O . GLN A 1 266 ? 4.433 6.977 -1.807 1.00 73.06 266 GLN A O 1
ATOM 1986 N N . PHE A 1 267 ? 4.942 8.666 -3.194 1.00 72.94 267 PHE A N 1
ATOM 1987 C CA . PHE A 1 267 ? 3.752 8.540 -4.041 1.00 72.94 267 PHE A CA 1
ATOM 1988 C C . PHE A 1 267 ? 3.904 7.504 -5.165 1.00 72.94 267 PHE A C 1
ATOM 1990 O O . PHE A 1 267 ? 2.950 7.274 -5.903 1.00 72.94 267 PHE A O 1
ATOM 1997 N N . GLY A 1 268 ? 5.079 6.883 -5.322 1.00 70.44 268 GLY A N 1
ATOM 1998 C CA . GLY A 1 268 ? 5.358 5.994 -6.453 1.00 70.44 268 GLY A CA 1
ATOM 1999 C C . GLY A 1 268 ? 5.321 6.716 -7.804 1.00 70.44 268 GLY A C 1
ATOM 2000 O O . GLY A 1 268 ? 4.923 6.137 -8.805 1.00 70.44 268 GLY A O 1
ATOM 2001 N N . MET A 1 269 ? 5.694 7.996 -7.836 1.00 79.44 269 MET A N 1
ATOM 2002 C CA . MET A 1 269 ? 5.695 8.825 -9.041 1.00 79.44 269 MET A CA 1
ATOM 2003 C C . MET A 1 269 ? 7.110 9.205 -9.461 1.00 79.44 269 MET A C 1
ATOM 2005 O O . MET A 1 269 ? 8.035 9.250 -8.650 1.00 79.44 269 MET A O 1
ATOM 2009 N N . ASP A 1 270 ? 7.267 9.583 -10.729 1.00 87.38 270 ASP A N 1
ATOM 2010 C CA . ASP A 1 270 ? 8.465 10.291 -11.163 1.00 87.38 270 ASP A CA 1
ATOM 2011 C C . ASP A 1 270 ? 8.514 11.712 -10.561 1.00 87.38 270 ASP A C 1
ATOM 2013 O O . ASP A 1 270 ? 7.502 12.412 -10.451 1.00 87.38 270 ASP A O 1
ATOM 2017 N N . ALA A 1 271 ? 9.711 12.174 -10.188 1.00 85.69 271 ALA A N 1
ATOM 2018 C CA . ALA A 1 271 ? 9.885 13.478 -9.550 1.00 85.69 271 ALA A CA 1
ATOM 2019 C C . ALA A 1 271 ? 9.494 14.652 -10.465 1.00 85.69 271 ALA A C 1
ATOM 2021 O O . ALA A 1 271 ? 8.990 15.665 -9.974 1.00 85.69 271 ALA A O 1
ATOM 2022 N N . ALA A 1 272 ? 9.677 14.531 -11.785 1.00 88.94 272 ALA A N 1
ATOM 2023 C CA . ALA A 1 272 ? 9.237 15.553 -12.730 1.00 88.94 272 ALA A CA 1
ATOM 2024 C C . ALA A 1 272 ? 7.711 15.538 -12.900 1.00 88.94 272 ALA A C 1
ATOM 2026 O O . ALA A 1 272 ? 7.104 16.607 -13.004 1.00 88.94 272 ALA A O 1
ATOM 2027 N N . GLN A 1 273 ? 7.075 14.361 -12.864 1.00 86.88 273 GLN A N 1
ATOM 2028 C CA . GLN A 1 273 ? 5.611 14.253 -12.838 1.00 86.88 273 GLN A CA 1
ATOM 2029 C C . GLN A 1 273 ? 5.021 14.908 -11.585 1.00 86.88 273 GLN A C 1
ATOM 2031 O O . GLN A 1 273 ? 4.118 15.740 -11.710 1.00 86.88 273 GLN A O 1
ATOM 2036 N N . LEU A 1 274 ? 5.569 14.607 -10.401 1.00 91.31 274 LEU A N 1
ATOM 2037 C CA . LEU A 1 274 ? 5.124 15.214 -9.147 1.00 91.31 274 LEU A CA 1
ATOM 2038 C C . LEU A 1 274 ? 5.326 16.734 -9.159 1.00 91.31 274 LEU A C 1
ATOM 2040 O O . LEU A 1 274 ? 4.418 17.483 -8.802 1.00 91.31 274 LEU A O 1
ATOM 2044 N N . ARG A 1 275 ? 6.484 17.209 -9.638 1.00 95.12 275 ARG A N 1
ATOM 2045 C CA . ARG A 1 275 ? 6.752 18.647 -9.769 1.00 95.12 275 ARG A CA 1
ATOM 2046 C C . ARG A 1 275 ? 5.763 19.326 -10.714 1.00 95.12 275 ARG A C 1
ATOM 2048 O O . ARG A 1 275 ? 5.255 20.399 -10.407 1.00 95.12 275 ARG A O 1
ATOM 2055 N N . SER A 1 276 ? 5.447 18.683 -11.835 1.00 93.06 276 SER A N 1
ATOM 2056 C CA . SER A 1 276 ? 4.458 19.179 -12.790 1.00 93.06 276 SER A CA 1
ATOM 2057 C C . SER A 1 276 ? 3.050 19.254 -12.181 1.00 93.06 276 SER A C 1
ATOM 2059 O O . SER A 1 276 ? 2.332 20.223 -12.427 1.00 93.06 276 SER A O 1
ATOM 2061 N N . ALA A 1 277 ? 2.652 18.261 -11.377 1.00 91.94 277 ALA A N 1
ATOM 2062 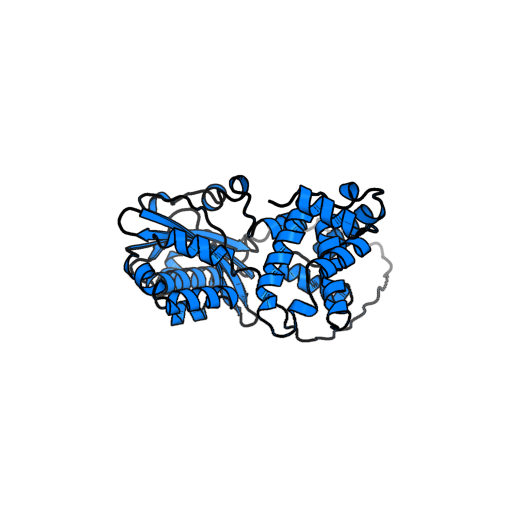C CA . ALA A 1 277 ? 1.387 18.279 -10.642 1.00 91.94 277 ALA A CA 1
ATOM 2063 C C . ALA A 1 277 ? 1.357 19.405 -9.597 1.00 91.94 277 ALA A C 1
ATOM 2065 O O . ALA A 1 277 ? 0.411 20.188 -9.578 1.00 91.94 277 ALA A O 1
ATOM 2066 N N . TYR A 1 278 ? 2.431 19.558 -8.822 1.00 96.06 278 TYR A N 1
ATOM 2067 C CA . TYR A 1 278 ? 2.593 20.643 -7.858 1.00 96.06 278 TYR A CA 1
ATOM 2068 C C . TYR A 1 278 ? 2.457 22.031 -8.505 1.00 96.06 278 TYR A C 1
ATOM 2070 O O . TYR A 1 278 ? 1.692 22.865 -8.025 1.00 96.06 278 TYR A O 1
ATOM 2078 N N . ASP A 1 279 ? 3.153 22.282 -9.620 1.00 96.38 279 ASP A N 1
ATOM 2079 C CA . ASP A 1 279 ? 3.119 23.588 -10.291 1.00 96.38 279 ASP A CA 1
ATOM 2080 C C . ASP A 1 279 ? 1.716 23.903 -10.851 1.00 96.38 279 ASP A C 1
ATOM 2082 O O . ASP A 1 279 ? 1.258 25.045 -10.766 1.00 96.38 279 ASP A O 1
ATOM 2086 N N . ARG A 1 280 ? 1.001 22.895 -11.379 1.00 94.94 280 ARG A N 1
ATOM 2087 C CA . ARG A 1 280 ? -0.400 23.045 -11.813 1.00 94.94 280 ARG A CA 1
ATOM 2088 C C . ARG A 1 280 ? -1.334 23.338 -10.641 1.00 94.94 280 ARG A C 1
ATOM 2090 O O . ARG A 1 280 ? -2.154 24.245 -10.748 1.00 94.94 280 ARG A O 1
ATOM 2097 N N . GLY A 1 281 ? -1.196 22.605 -9.539 1.00 94.81 281 GLY A N 1
ATOM 2098 C CA . GLY A 1 281 ? -1.994 22.811 -8.332 1.00 94.81 281 GLY A CA 1
ATOM 2099 C C . GLY A 1 281 ? -1.821 24.198 -7.749 1.00 94.81 281 GLY A C 1
ATOM 2100 O O . GLY A 1 281 ? -2.799 24.878 -7.451 1.00 94.81 281 GLY A O 1
ATOM 2101 N N . LYS A 1 282 ? -0.571 24.668 -7.687 1.00 97.19 282 LYS A N 1
ATOM 2102 C CA . LYS A 1 282 ? -0.258 26.030 -7.263 1.00 97.19 282 LYS A CA 1
ATOM 2103 C C . LYS A 1 282 ? -0.993 27.066 -8.111 1.00 97.19 282 LYS A C 1
ATOM 2105 O O . LYS A 1 282 ? -1.657 27.940 -7.566 1.00 97.19 282 LYS A O 1
ATOM 2110 N N . GLN A 1 283 ? -0.914 26.947 -9.439 1.00 95.94 283 GLN A N 1
ATOM 2111 C CA . GLN A 1 283 ? -1.601 27.867 -10.351 1.00 95.94 283 GLN A CA 1
ATOM 2112 C C . GLN A 1 283 ? -3.123 27.839 -10.167 1.00 95.94 283 GLN A C 1
ATOM 2114 O O . GLN A 1 283 ? -3.753 28.893 -10.199 1.00 95.94 283 GLN A O 1
ATOM 2119 N N . GLN A 1 284 ? -3.717 26.659 -9.960 1.00 93.50 284 GLN A N 1
ATOM 2120 C CA . GLN A 1 284 ? -5.156 26.512 -9.714 1.00 93.50 284 GLN A CA 1
ATOM 2121 C C . GLN A 1 284 ? -5.579 27.197 -8.408 1.00 93.50 284 GLN A C 1
ATOM 2123 O O . GLN A 1 284 ? -6.503 28.011 -8.418 1.00 93.50 284 GLN A O 1
ATOM 2128 N N . VAL A 1 285 ? -4.860 26.936 -7.312 1.00 94.44 285 VAL A N 1
ATOM 2129 C CA . VAL A 1 285 ? -5.136 27.535 -5.997 1.00 94.44 285 VAL A CA 1
ATOM 2130 C C . VAL A 1 285 ? -4.946 29.056 -6.014 1.00 94.44 285 VAL A C 1
ATOM 2132 O O . VAL A 1 285 ? -5.739 29.784 -5.418 1.00 94.44 285 VAL A O 1
ATOM 2135 N N . GLU A 1 286 ? -3.927 29.564 -6.711 1.00 94.19 286 GLU A N 1
ATOM 2136 C CA . GLU A 1 286 ? -3.683 31.008 -6.831 1.00 94.19 286 GLU A CA 1
ATOM 2137 C C . GLU A 1 286 ? -4.708 31.713 -7.738 1.00 94.19 286 GLU A C 1
ATOM 2139 O O . GLU A 1 286 ? -5.049 32.870 -7.491 1.00 94.19 286 GLU A O 1
ATOM 2144 N N . ALA A 1 287 ? -5.215 31.037 -8.775 1.00 93.75 287 ALA A N 1
ATOM 2145 C CA . ALA A 1 287 ? -6.201 31.602 -9.699 1.00 93.75 287 ALA A CA 1
ATOM 2146 C C . ALA A 1 287 ? -7.634 31.609 -9.139 1.00 93.75 287 ALA A C 1
ATOM 2148 O O . ALA A 1 287 ? -8.464 32.413 -9.573 1.00 93.75 287 ALA A O 1
ATOM 2149 N N . ALA A 1 288 ? -7.945 30.715 -8.202 1.00 93.81 288 ALA A N 1
ATOM 2150 C CA . ALA A 1 288 ? -9.271 30.593 -7.616 1.00 93.81 288 ALA A CA 1
ATOM 2151 C C . ALA A 1 288 ? -9.570 31.712 -6.599 1.00 93.81 288 ALA A C 1
ATOM 2153 O O . ALA A 1 288 ? -8.762 32.048 -5.732 1.00 93.81 288 ALA A O 1
ATOM 2154 N N . SER A 1 289 ? -10.772 32.288 -6.686 1.00 91.50 289 SER A N 1
ATOM 2155 C CA . SER A 1 289 ? -11.209 33.409 -5.839 1.00 91.50 289 SER A CA 1
ATOM 2156 C C . SER A 1 289 ? -11.983 32.992 -4.585 1.00 91.50 289 SER A C 1
ATOM 2158 O O . SER A 1 289 ? -12.177 33.823 -3.699 1.00 91.50 289 SER A O 1
ATOM 2160 N N . THR A 1 290 ? -12.418 31.733 -4.492 1.00 92.62 290 THR A N 1
ATOM 2161 C CA . THR A 1 290 ? -13.145 31.179 -3.338 1.00 92.62 290 THR A CA 1
ATOM 2162 C C . THR A 1 290 ? -12.435 29.946 -2.797 1.00 92.62 290 THR A C 1
ATOM 2164 O O . THR A 1 290 ? -11.676 29.298 -3.515 1.00 92.62 290 THR A O 1
ATOM 2167 N N . LEU A 1 291 ? -12.678 29.615 -1.529 1.00 89.81 291 LEU A N 1
ATOM 2168 C CA . LEU A 1 291 ? -12.060 28.463 -0.876 1.00 89.81 291 LEU A CA 1
ATOM 2169 C C . LEU A 1 291 ? -12.454 27.145 -1.561 1.00 89.81 291 LEU A C 1
ATOM 2171 O O . LEU A 1 291 ? -11.592 26.326 -1.853 1.00 89.81 291 LEU A O 1
ATOM 2175 N N . GLU A 1 292 ? -13.730 26.989 -1.908 1.00 89.50 292 GLU A N 1
ATOM 2176 C CA . GLU A 1 292 ? -14.268 25.799 -2.577 1.00 89.50 292 GLU A CA 1
ATOM 2177 C C . GLU A 1 292 ? -13.758 25.636 -4.013 1.00 89.50 292 GLU A C 1
ATOM 2179 O O . GLU A 1 292 ? -13.775 24.537 -4.557 1.00 89.50 292 GLU A O 1
ATOM 2184 N N . ALA A 1 293 ? -13.314 26.728 -4.645 1.00 88.56 293 ALA A N 1
ATOM 2185 C CA . ALA A 1 293 ? -12.665 26.673 -5.951 1.00 88.56 293 ALA A CA 1
ATOM 2186 C C . ALA A 1 293 ? -11.164 26.353 -5.846 1.00 88.56 293 ALA A C 1
ATOM 2188 O O . ALA A 1 293 ? -10.563 25.967 -6.846 1.00 88.56 293 ALA A O 1
ATOM 2189 N N . LYS A 1 294 ? -10.557 26.533 -4.664 1.00 89.56 294 LYS A N 1
ATOM 2190 C CA . LYS A 1 294 ? -9.145 26.214 -4.401 1.00 89.56 294 LYS A CA 1
ATOM 2191 C C . LYS A 1 294 ? -8.940 24.752 -4.038 1.00 89.56 294 LYS A C 1
ATOM 2193 O O . LYS A 1 294 ? -7.924 24.185 -4.411 1.00 89.56 294 LYS A O 1
ATOM 2198 N N . ILE A 1 295 ? -9.869 24.181 -3.280 1.00 91.19 295 ILE A N 1
ATOM 2199 C CA . ILE A 1 295 ? -9.839 22.784 -2.862 1.00 91.19 295 ILE A CA 1
ATOM 2200 C C . ILE A 1 295 ? -11.273 22.290 -2.713 1.00 91.19 295 ILE A C 1
ATOM 2202 O O . ILE A 1 295 ? -12.126 22.982 -2.147 1.00 91.19 295 ILE A O 1
ATOM 2206 N N . SER A 1 296 ? -11.549 21.089 -3.217 1.00 91.25 296 SER A N 1
ATOM 2207 C CA . SER A 1 296 ? -12.856 20.478 -2.999 1.00 91.25 296 SER A CA 1
ATOM 2208 C C . SER A 1 296 ? -13.046 20.170 -1.508 1.00 91.25 296 SER A C 1
ATOM 2210 O O . SER A 1 296 ? -12.097 19.808 -0.809 1.00 91.25 296 SER A O 1
ATOM 2212 N N . GLY A 1 297 ? -14.274 20.307 -1.000 1.00 86.75 297 GLY A N 1
ATOM 2213 C CA . GLY A 1 297 ? -14.561 19.977 0.398 1.00 86.75 297 GLY A CA 1
ATOM 2214 C C . GLY A 1 297 ? -14.219 18.522 0.735 1.00 86.75 297 GLY A C 1
ATOM 2215 O O . GLY A 1 297 ? -13.676 18.256 1.799 1.00 86.75 297 GLY A O 1
ATOM 2216 N N . GLU A 1 298 ? -14.449 17.604 -0.205 1.00 82.19 298 GLU A N 1
ATOM 2217 C CA . GLU A 1 298 ? -14.097 16.185 -0.089 1.00 82.19 298 GLU A CA 1
ATOM 2218 C C . GLU A 1 298 ? -12.582 15.977 0.028 1.00 82.19 298 GLU A C 1
ATOM 2220 O O . GLU A 1 298 ? -12.118 15.338 0.971 1.00 82.19 298 GLU A O 1
ATOM 2225 N N . THR A 1 299 ? -11.798 16.599 -0.860 1.00 85.19 299 THR A N 1
ATOM 2226 C CA . THR A 1 299 ? -10.329 16.586 -0.791 1.00 85.19 299 THR A CA 1
ATOM 2227 C C . THR A 1 299 ? -9.856 17.119 0.555 1.00 85.19 299 THR A C 1
ATOM 2229 O O . THR A 1 299 ? -9.041 16.480 1.210 1.00 85.19 299 THR A O 1
ATOM 2232 N N . LEU A 1 300 ? -10.387 18.260 1.009 1.00 89.81 300 LEU A N 1
ATOM 2233 C CA . LEU A 1 300 ? -10.014 18.846 2.295 1.00 89.81 300 LEU A CA 1
ATOM 2234 C C . LEU A 1 300 ? -10.392 17.935 3.476 1.00 89.81 300 LEU A C 1
ATOM 2236 O O . LEU A 1 300 ? -9.593 17.772 4.398 1.00 89.81 300 LEU A O 1
ATOM 2240 N N . GLY A 1 301 ? -11.575 17.319 3.441 1.00 84.75 301 GLY A N 1
ATOM 2241 C CA . GLY A 1 301 ? -12.043 16.364 4.446 1.00 84.75 301 GLY A CA 1
ATOM 2242 C C . GLY A 1 301 ? -11.122 15.148 4.560 1.00 84.75 301 GLY A C 1
ATOM 2243 O O . GLY A 1 301 ? -10.675 14.821 5.661 1.00 84.75 301 GLY A O 1
ATOM 2244 N N . MET A 1 302 ? -10.756 14.542 3.425 1.00 81.44 302 MET A N 1
ATOM 2245 C CA . MET A 1 302 ? -9.792 13.434 3.368 1.00 81.44 302 MET A CA 1
ATOM 2246 C C . MET A 1 302 ? -8.422 13.840 3.919 1.00 81.44 302 MET A C 1
ATOM 2248 O O . MET A 1 302 ? -7.819 13.112 4.707 1.00 81.44 302 MET A O 1
ATOM 2252 N N . MET A 1 303 ? -7.957 15.036 3.559 1.00 86.56 303 MET A N 1
ATOM 2253 C CA . MET A 1 303 ? -6.699 15.604 4.037 1.00 86.56 303 MET A CA 1
ATOM 2254 C C . MET A 1 303 ? -6.662 15.719 5.557 1.00 86.56 303 MET A C 1
ATOM 2256 O O . MET A 1 303 ? -5.687 15.326 6.198 1.00 86.56 303 MET A O 1
ATOM 2260 N N . MET A 1 304 ? -7.744 16.242 6.137 1.00 88.38 304 MET A N 1
ATOM 2261 C CA . MET A 1 304 ? -7.868 16.409 7.580 1.00 88.38 304 MET A CA 1
ATOM 2262 C C . MET A 1 304 ? -8.012 15.067 8.296 1.00 88.38 304 MET A C 1
ATOM 2264 O O . MET A 1 304 ? -7.441 14.903 9.372 1.00 88.38 304 MET A O 1
ATOM 2268 N N . ALA A 1 305 ? -8.718 14.098 7.710 1.00 82.25 305 ALA A N 1
ATOM 2269 C CA . ALA A 1 305 ? -8.806 12.745 8.252 1.00 82.25 305 ALA A CA 1
ATOM 2270 C C . ALA A 1 305 ? -7.422 12.078 8.315 1.00 82.25 305 ALA A C 1
ATOM 2272 O O . ALA A 1 305 ? -6.994 11.671 9.397 1.00 82.25 305 ALA A O 1
ATOM 2273 N N . GLY A 1 306 ? -6.679 12.080 7.202 1.00 80.75 306 GLY A N 1
ATOM 2274 C CA . GLY A 1 306 ? -5.318 11.538 7.153 1.00 80.75 306 GLY A CA 1
ATOM 2275 C C . GLY A 1 306 ? -4.359 12.265 8.101 1.00 80.75 306 GLY A C 1
ATOM 2276 O O . GLY A 1 306 ? -3.542 11.635 8.771 1.00 80.75 306 GLY A O 1
ATOM 2277 N N . PHE A 1 307 ? -4.498 13.587 8.239 1.00 84.31 307 PHE A N 1
ATOM 2278 C CA . PHE A 1 307 ? -3.698 14.346 9.196 1.00 84.31 307 PHE A CA 1
ATOM 2279 C C . PHE A 1 307 ? -4.024 13.994 10.654 1.00 84.31 307 PHE A C 1
ATOM 2281 O O . PHE A 1 307 ? -3.109 13.840 11.461 1.00 84.31 307 PHE A O 1
ATOM 2288 N N . ARG A 1 308 ? -5.304 13.839 11.023 1.00 83.00 308 ARG A N 1
ATOM 2289 C CA . ARG A 1 308 ? -5.689 13.431 12.388 1.00 83.00 308 ARG A CA 1
ATOM 2290 C C . ARG A 1 308 ? -5.132 12.055 12.741 1.00 83.00 308 ARG A C 1
ATOM 2292 O O . ARG A 1 308 ? -4.656 11.873 13.860 1.00 83.00 308 ARG A O 1
ATOM 2299 N N . GLU A 1 309 ? -5.146 11.121 11.796 1.00 76.31 309 GLU A N 1
ATOM 2300 C CA . GLU A 1 309 ? -4.529 9.805 11.969 1.00 76.31 309 GLU A CA 1
ATOM 2301 C C . GLU A 1 309 ? -3.013 9.931 12.177 1.00 76.31 309 GLU A C 1
ATOM 2303 O O . GLU A 1 309 ? -2.471 9.426 13.165 1.00 76.31 309 GLU A O 1
ATOM 2308 N N . GLN A 1 310 ? -2.334 10.713 11.327 1.00 77.12 310 GLN A N 1
ATOM 2309 C CA . GLN A 1 310 ? -0.905 10.998 11.475 1.00 77.12 310 GLN A CA 1
ATOM 2310 C C . GLN A 1 310 ? -0.572 11.609 12.842 1.00 77.12 310 GLN A C 1
ATOM 2312 O O . GLN A 1 310 ? 0.397 11.218 13.498 1.00 77.12 310 GLN A O 1
ATOM 2317 N N . MET A 1 311 ? -1.411 12.529 13.304 1.00 79.69 311 MET A N 1
ATOM 2318 C CA . MET A 1 311 ? -1.273 13.163 14.605 1.00 79.69 311 MET A CA 1
ATOM 2319 C C . MET A 1 311 ? -1.502 12.219 15.771 1.00 79.69 311 MET A C 1
ATOM 2321 O O . MET A 1 311 ? -0.785 12.308 16.767 1.00 79.69 311 MET A O 1
ATOM 2325 N N . SER A 1 312 ? -2.472 11.315 15.659 1.00 77.38 312 SER A N 1
ATOM 2326 C CA . SER A 1 312 ? -2.728 10.302 16.678 1.00 77.38 312 SER A CA 1
ATOM 2327 C C . SER A 1 312 ? -1.494 9.426 16.895 1.00 77.38 312 SER A C 1
ATOM 2329 O O . SER A 1 312 ? -1.076 9.229 18.036 1.00 77.38 312 SER A O 1
ATOM 2331 N N . MET A 1 313 ? -0.827 9.015 15.813 1.00 68.75 313 MET A N 1
ATOM 2332 C CA . MET A 1 313 ? 0.434 8.276 15.905 1.00 68.75 313 MET A CA 1
ATOM 2333 C C . MET A 1 313 ? 1.546 9.119 16.537 1.00 68.75 313 MET A C 1
ATOM 2335 O O . MET A 1 313 ? 2.301 8.636 17.382 1.00 68.75 313 MET A O 1
ATOM 2339 N N . MET A 1 314 ? 1.641 10.399 16.170 1.00 73.19 314 MET A N 1
ATOM 2340 C CA . MET A 1 314 ? 2.667 11.295 16.703 1.00 73.19 314 MET A CA 1
ATOM 2341 C C . MET A 1 314 ? 2.460 11.685 18.168 1.00 73.19 314 MET A C 1
ATOM 2343 O O . MET A 1 314 ? 3.435 11.982 18.856 1.00 73.19 314 MET A O 1
ATOM 2347 N N . ALA A 1 315 ? 1.227 11.650 18.674 1.00 74.69 315 ALA A N 1
ATOM 2348 C CA . ALA A 1 315 ? 0.919 11.945 20.071 1.00 74.69 315 ALA A CA 1
ATOM 2349 C C . ALA A 1 315 ? 1.603 10.974 21.056 1.00 74.69 315 ALA A C 1
ATOM 2351 O O . ALA A 1 315 ? 1.747 11.298 22.234 1.00 74.69 315 ALA A O 1
ATOM 2352 N N . SER A 1 316 ? 2.077 9.818 20.575 1.00 75.50 316 SER A N 1
ATOM 2353 C CA . SER A 1 316 ? 2.908 8.887 21.347 1.00 75.50 316 SER A CA 1
ATOM 2354 C C . SER A 1 316 ? 4.310 9.431 21.675 1.00 75.50 316 SER A C 1
ATOM 2356 O O . SER A 1 316 ? 4.948 8.952 22.615 1.00 75.50 316 SER A O 1
ATOM 2358 N N . PHE A 1 317 ? 4.793 10.454 20.956 1.00 73.50 317 PHE A N 1
ATOM 2359 C CA . PHE A 1 317 ? 6.085 11.086 21.213 1.00 73.50 317 PHE A CA 1
ATOM 2360 C C . PHE A 1 317 ? 5.941 12.247 22.212 1.00 73.50 317 PHE A C 1
ATOM 2362 O O . PHE A 1 317 ? 5.205 13.206 21.949 1.00 73.50 317 PHE A O 1
ATOM 2369 N N . PRO A 1 318 ? 6.671 12.226 23.345 1.00 75.56 318 PRO A N 1
ATOM 2370 C CA . PRO A 1 318 ? 6.632 13.312 24.320 1.00 75.56 318 PRO A CA 1
ATOM 2371 C C . PRO A 1 318 ? 6.960 14.671 23.683 1.00 75.56 318 PRO A C 1
ATOM 2373 O O . PRO A 1 318 ? 8.026 14.846 23.097 1.00 75.56 318 PRO A O 1
ATOM 2376 N N . GLY A 1 319 ? 6.045 15.636 23.813 1.00 78.00 319 GLY A N 1
ATOM 2377 C CA . GLY A 1 319 ? 6.194 17.006 23.303 1.00 78.00 319 GLY A CA 1
ATOM 2378 C C . GLY A 1 319 ? 5.664 17.249 21.884 1.00 78.00 319 GLY A C 1
ATOM 2379 O O . GLY A 1 319 ? 5.485 18.404 21.509 1.00 78.00 319 GLY A O 1
ATOM 2380 N N . ALA A 1 320 ? 5.344 16.206 21.110 1.00 75.50 320 ALA A N 1
ATOM 2381 C CA . ALA A 1 320 ? 4.799 16.374 19.759 1.00 75.50 320 ALA A CA 1
ATOM 2382 C C . ALA A 1 320 ? 3.356 16.912 19.766 1.00 75.50 320 ALA A C 1
ATOM 2384 O O . ALA A 1 320 ? 3.008 17.746 18.931 1.00 75.50 320 ALA A O 1
ATOM 2385 N N . ALA A 1 321 ? 2.541 16.490 20.741 1.00 74.50 321 ALA A N 1
ATOM 2386 C CA . ALA A 1 321 ? 1.129 16.873 20.846 1.00 74.50 321 ALA A CA 1
ATOM 2387 C C . ALA A 1 321 ? 0.911 18.383 21.070 1.00 74.50 321 ALA A C 1
ATOM 2389 O O . ALA A 1 321 ? -0.079 18.944 20.604 1.00 74.50 321 ALA A O 1
ATOM 2390 N N . ASP A 1 322 ? 1.847 19.058 21.745 1.00 79.56 322 ASP A N 1
ATOM 2391 C CA . ASP A 1 322 ? 1.762 20.505 21.975 1.00 79.56 322 ASP A CA 1
ATOM 2392 C C . ASP A 1 322 ? 2.187 21.307 20.735 1.00 79.56 322 ASP A C 1
ATOM 2394 O O . ASP A 1 322 ? 1.704 22.417 20.509 1.00 79.56 322 ASP A O 1
ATOM 2398 N N . MET A 1 323 ? 3.088 20.750 19.918 1.00 79.69 323 MET A N 1
ATOM 2399 C CA . MET A 1 323 ? 3.648 21.422 18.740 1.00 79.69 323 MET A CA 1
ATOM 2400 C C . MET A 1 323 ? 2.789 21.249 17.490 1.00 79.69 323 MET A C 1
ATOM 2402 O O . MET A 1 323 ? 2.784 22.113 16.612 1.00 79.69 323 MET A O 1
ATOM 2406 N N . LEU A 1 324 ? 2.073 20.134 17.407 1.00 82.94 324 LEU A N 1
ATOM 2407 C CA . LEU A 1 324 ? 1.242 19.783 16.279 1.00 82.94 324 LEU A CA 1
ATOM 2408 C C . LEU A 1 324 ? -0.133 19.419 16.821 1.00 82.94 324 LEU A C 1
ATOM 2410 O O . LEU A 1 324 ? -0.327 18.398 17.464 1.00 82.94 324 LEU A O 1
ATOM 2414 N N . ASN A 1 325 ? -1.093 20.300 16.607 1.00 88.94 325 ASN A N 1
ATOM 2415 C CA . ASN A 1 325 ? -2.487 20.051 16.933 1.00 88.94 325 ASN A CA 1
ATOM 2416 C C . ASN A 1 325 ? -3.349 20.531 15.767 1.00 88.94 325 ASN A C 1
ATOM 2418 O O . ASN A 1 325 ? -2.863 21.189 14.844 1.00 88.94 325 ASN A O 1
ATOM 2422 N N . GLU A 1 326 ? -4.636 20.202 15.803 1.00 90.19 326 GLU A N 1
ATOM 2423 C CA . GLU A 1 326 ? -5.547 20.509 14.700 1.00 90.19 326 GLU A CA 1
ATOM 2424 C C . GLU A 1 326 ? -5.615 22.017 14.398 1.00 90.19 326 GLU A C 1
ATOM 2426 O O . GLU A 1 326 ? -5.703 22.408 13.236 1.00 90.19 326 GLU A O 1
ATOM 2431 N N . SER A 1 327 ? -5.482 22.881 15.416 1.00 94.19 327 SER A N 1
ATOM 2432 C CA . SER A 1 327 ? -5.450 24.340 15.227 1.00 94.19 327 SER A CA 1
ATOM 2433 C C . SER A 1 327 ? -4.276 24.773 14.356 1.00 94.19 327 SER A C 1
ATOM 2435 O O . SER A 1 327 ? -4.463 25.563 13.435 1.00 94.19 327 SER A O 1
ATOM 2437 N N . VAL A 1 328 ? -3.085 24.214 14.596 1.00 93.62 328 VAL A N 1
ATOM 2438 C CA . VAL A 1 328 ? -1.877 24.526 13.814 1.00 93.62 328 VAL A CA 1
ATOM 2439 C C . VAL A 1 328 ? -2.062 24.150 12.343 1.00 93.62 328 VAL A C 1
ATOM 2441 O O . VAL A 1 328 ? -1.624 24.887 11.461 1.00 93.62 328 VAL A O 1
ATOM 2444 N N . VAL A 1 329 ? -2.750 23.044 12.053 1.00 93.38 329 VAL A N 1
ATOM 2445 C CA . VAL A 1 329 ? -3.030 22.660 10.663 1.00 93.38 329 VAL A CA 1
ATOM 2446 C C . VAL A 1 329 ? -4.046 23.559 9.999 1.00 93.38 329 VAL A C 1
ATOM 2448 O O . VAL A 1 329 ? -3.804 23.973 8.868 1.00 93.38 329 VAL A O 1
ATOM 2451 N N . TYR A 1 330 ? -5.127 23.931 10.683 1.00 95.38 330 TYR A N 1
ATOM 2452 C CA . TYR A 1 330 ? -6.066 24.902 10.124 1.00 95.38 330 TYR A CA 1
ATOM 2453 C C . TYR A 1 330 ? -5.402 26.260 9.868 1.00 95.38 330 TYR A C 1
ATOM 2455 O O . TYR A 1 330 ? -5.687 26.882 8.850 1.00 95.38 330 TYR A O 1
ATOM 2463 N N . GLU A 1 331 ? -4.484 26.701 10.733 1.00 96.56 331 GLU A N 1
ATOM 2464 C CA . GLU A 1 331 ? -3.693 27.921 10.520 1.00 96.56 331 GLU A CA 1
ATOM 2465 C C . GLU A 1 331 ? -2.809 27.825 9.269 1.00 96.56 331 GLU A C 1
ATOM 2467 O O . GLU A 1 331 ? -2.826 28.726 8.429 1.00 96.56 331 GLU A O 1
ATOM 2472 N N . ILE A 1 332 ? -2.076 26.721 9.109 1.00 95.88 332 ILE A N 1
ATOM 2473 C CA . ILE A 1 332 ? -1.205 26.501 7.948 1.00 95.88 332 ILE A CA 1
ATOM 2474 C C . ILE A 1 332 ? -2.021 26.375 6.657 1.00 95.88 332 ILE A C 1
ATOM 2476 O O . ILE A 1 332 ? -1.681 26.993 5.649 1.00 95.88 332 ILE A O 1
ATOM 2480 N N . LEU A 1 333 ? -3.113 25.608 6.673 1.00 95.25 333 LEU A N 1
ATOM 2481 C CA . LEU A 1 333 ? -3.998 25.461 5.518 1.00 95.25 333 LEU A CA 1
ATOM 2482 C C . LEU A 1 333 ? -4.658 26.788 5.144 1.00 95.25 333 LEU A C 1
ATOM 2484 O O . LEU A 1 333 ? -4.746 27.105 3.961 1.00 95.25 333 LEU A O 1
ATOM 2488 N N . ALA A 1 334 ? -5.068 27.594 6.125 1.00 96.50 334 ALA A N 1
ATOM 2489 C CA . ALA A 1 334 ? -5.592 28.934 5.884 1.00 96.50 334 ALA A CA 1
ATOM 2490 C C . ALA A 1 334 ? -4.552 29.841 5.216 1.00 96.50 334 ALA A C 1
ATOM 2492 O O . ALA A 1 334 ? -4.894 30.576 4.290 1.00 96.50 334 ALA A O 1
ATOM 2493 N N . GLU A 1 335 ? -3.281 29.747 5.615 1.00 96.88 335 GLU A N 1
ATOM 2494 C CA . GLU A 1 335 ? -2.189 30.461 4.952 1.00 96.88 335 GLU A CA 1
ATOM 2495 C C . GLU A 1 335 ? -2.024 30.009 3.489 1.00 96.88 335 GLU A C 1
ATOM 2497 O O . GLU A 1 335 ? -2.037 30.845 2.583 1.00 96.88 335 GLU A O 1
ATOM 2502 N N . ILE A 1 336 ? -1.938 28.694 3.242 1.00 95.25 336 ILE A N 1
ATOM 2503 C CA . ILE A 1 336 ? -1.774 28.111 1.895 1.00 95.25 336 ILE A CA 1
ATOM 2504 C C . ILE A 1 336 ? -2.941 28.501 0.980 1.00 95.25 336 ILE A C 1
ATOM 2506 O O . ILE A 1 336 ? -2.740 28.875 -0.176 1.00 95.25 336 ILE A O 1
ATOM 2510 N N . LEU A 1 337 ? -4.165 28.445 1.505 1.00 95.75 337 LEU A N 1
ATOM 2511 C CA . LEU A 1 337 ? -5.399 28.705 0.767 1.00 95.75 337 LEU A CA 1
ATOM 2512 C C . LEU A 1 337 ? -5.781 30.190 0.752 1.00 95.75 337 LEU A C 1
ATOM 2514 O O . LEU A 1 337 ? -6.793 30.550 0.149 1.00 95.75 337 LEU A O 1
ATOM 2518 N N . SER A 1 338 ? -4.988 31.069 1.376 1.00 96.06 338 SER A N 1
ATOM 2519 C CA . SER A 1 338 ? -5.301 32.496 1.556 1.00 96.06 338 SER A CA 1
ATOM 2520 C C . SER A 1 338 ? -6.734 32.718 2.067 1.00 96.06 338 SER A C 1
ATOM 2522 O O . SER A 1 338 ? -7.513 33.459 1.465 1.00 96.06 338 SER A O 1
ATOM 2524 N N . SER A 1 339 ? -7.089 32.016 3.142 1.00 96.44 339 SER A N 1
ATOM 2525 C CA . SER A 1 339 ? -8.407 32.012 3.785 1.00 96.44 339 SER A CA 1
ATOM 2526 C C . SER A 1 339 ? -8.265 32.240 5.297 1.00 96.44 339 SER A C 1
ATOM 2528 O O . SER A 1 339 ? -7.170 32.531 5.780 1.00 96.44 339 SER A O 1
ATOM 2530 N N . THR A 1 340 ? -9.354 32.134 6.061 1.00 97.50 340 THR A N 1
ATOM 2531 C CA . THR A 1 340 ? -9.293 32.112 7.532 1.00 97.50 340 THR A CA 1
ATOM 2532 C C . THR A 1 340 ? -9.312 30.674 8.057 1.00 97.50 340 THR A C 1
ATOM 2534 O O . THR A 1 340 ? -9.913 29.805 7.415 1.00 97.50 340 THR A O 1
ATOM 2537 N N . PRO A 1 341 ? -8.696 30.392 9.222 1.00 97.44 341 PRO A N 1
ATOM 2538 C CA . PRO A 1 341 ? -8.752 29.066 9.841 1.00 97.44 341 PRO A CA 1
ATOM 2539 C C . PRO A 1 341 ? -10.185 28.567 10.052 1.00 97.44 341 PRO A C 1
ATOM 2541 O O . PRO A 1 341 ? -10.460 27.385 9.869 1.00 97.44 341 PRO A O 1
ATOM 2544 N N . GLU A 1 342 ? -11.112 29.469 10.383 1.00 97.31 342 GLU A N 1
ATOM 2545 C CA . GLU A 1 342 ? -12.526 29.150 10.592 1.00 97.31 342 GLU A CA 1
ATOM 2546 C C . GLU A 1 342 ? -13.203 28.690 9.300 1.00 97.31 342 GLU A C 1
ATOM 2548 O O . GLU A 1 342 ? -13.932 27.706 9.327 1.00 97.31 342 GLU A O 1
ATOM 2553 N N . ALA A 1 343 ? -12.929 29.348 8.170 1.00 96.44 343 ALA A N 1
ATOM 2554 C CA . ALA A 1 343 ? -13.503 28.965 6.882 1.00 96.44 343 ALA A CA 1
ATOM 2555 C C . ALA A 1 343 ? -12.967 27.605 6.403 1.00 96.44 343 ALA A C 1
ATOM 2557 O O . ALA A 1 343 ? -13.722 26.790 5.878 1.00 96.44 343 ALA A O 1
ATOM 2558 N N . VAL A 1 344 ? -11.672 27.336 6.617 1.00 95.56 344 VAL A N 1
ATOM 2559 C CA . VAL A 1 344 ? -11.079 26.019 6.323 1.00 95.56 344 VAL A CA 1
ATOM 2560 C C . VAL A 1 344 ? -11.698 24.942 7.211 1.00 95.56 344 VAL A C 1
ATOM 2562 O O . VAL A 1 344 ? -12.055 23.877 6.712 1.00 95.56 344 VAL A O 1
ATOM 2565 N N . ARG A 1 345 ? -11.873 25.220 8.508 1.00 95.75 345 ARG A N 1
ATOM 2566 C CA . ARG A 1 345 ? -12.514 24.290 9.443 1.00 95.75 345 ARG A CA 1
ATOM 2567 C C . ARG A 1 345 ? -13.961 24.001 9.061 1.00 95.75 345 ARG A C 1
ATOM 2569 O O . ARG A 1 345 ? -14.323 22.836 8.981 1.00 95.75 345 ARG A O 1
ATOM 2576 N N . GLU A 1 346 ? -14.760 25.027 8.777 1.00 95.56 346 GLU A N 1
ATOM 2577 C CA . GLU A 1 346 ? -16.162 24.867 8.372 1.00 95.56 346 GLU A CA 1
ATOM 2578 C C . GLU A 1 346 ? -16.282 24.003 7.109 1.00 95.56 346 GLU A C 1
ATOM 2580 O O . GLU A 1 346 ? -17.109 23.090 7.053 1.00 95.56 346 GLU A O 1
ATOM 2585 N N . LEU A 1 347 ? -15.420 24.238 6.112 1.00 93.38 347 LEU A N 1
ATOM 2586 C CA . LEU A 1 347 ? -15.402 23.432 4.894 1.00 93.38 347 LEU A CA 1
ATOM 2587 C C . LEU A 1 347 ? -14.981 21.980 5.169 1.00 93.38 347 LEU A C 1
ATOM 2589 O O . LEU A 1 347 ? -15.602 21.064 4.635 1.00 93.38 347 LEU A O 1
ATOM 2593 N N . ALA A 1 348 ? -13.965 21.761 6.007 1.00 92.06 348 ALA A N 1
ATOM 2594 C CA . ALA A 1 348 ? -13.508 20.422 6.371 1.00 92.06 348 ALA A CA 1
ATOM 2595 C C . ALA A 1 348 ? -14.566 19.639 7.165 1.00 92.06 348 ALA A C 1
ATOM 2597 O O . ALA A 1 348 ? -14.806 18.472 6.880 1.00 92.06 348 ALA A O 1
ATOM 2598 N N . GLU A 1 349 ? -15.221 20.273 8.141 1.00 91.69 349 GLU A N 1
ATOM 2599 C CA . GLU A 1 349 ? -16.260 19.656 8.976 1.00 91.69 349 GLU A CA 1
ATOM 2600 C C . GLU A 1 349 ? -17.511 19.305 8.168 1.00 91.69 349 GLU A C 1
ATOM 2602 O O . GLU A 1 349 ? -18.111 18.254 8.379 1.00 91.69 349 GLU A O 1
ATOM 2607 N N . LYS A 1 350 ? -17.879 20.148 7.197 1.00 92.94 350 LYS A N 1
ATOM 2608 C CA . LYS A 1 350 ? -19.006 19.891 6.293 1.00 92.94 350 LYS A CA 1
ATOM 2609 C C . LYS A 1 350 ? -18.817 18.631 5.436 1.00 92.94 350 LYS A C 1
ATOM 2611 O O . LYS A 1 350 ? -19.806 18.062 4.981 1.00 92.94 350 LYS A O 1
ATOM 2616 N N . HIS A 1 351 ? -17.571 18.227 5.203 1.00 87.69 351 HIS A N 1
ATOM 2617 C CA . HIS A 1 351 ? -17.190 17.117 4.330 1.00 87.69 351 HIS A CA 1
ATOM 2618 C C . HIS A 1 351 ? -16.383 16.033 5.062 1.00 87.69 351 HIS A C 1
ATOM 2620 O O . HIS A 1 351 ? -15.712 15.226 4.421 1.00 87.69 351 HIS A O 1
ATOM 2626 N N . ALA A 1 352 ? -16.425 16.015 6.397 1.00 79.25 352 ALA A N 1
ATOM 2627 C CA . ALA A 1 352 ? -15.834 14.933 7.169 1.00 79.25 352 ALA A CA 1
ATOM 2628 C C . ALA A 1 352 ? -16.640 13.636 6.930 1.00 79.25 352 ALA A C 1
ATOM 2630 O O . ALA A 1 352 ? -17.873 13.703 6.973 1.00 79.25 352 ALA A O 1
ATOM 2631 N N . PRO A 1 353 ? -15.973 12.501 6.646 1.00 60.19 353 PRO A N 1
ATOM 2632 C CA . PRO A 1 353 ? -16.635 11.211 6.453 1.00 60.19 353 PRO A CA 1
ATOM 2633 C C . PRO A 1 353 ? -17.311 10.681 7.724 1.00 60.19 353 PRO A C 1
ATOM 2635 O O . PRO A 1 353 ? -16.867 11.045 8.843 1.00 60.19 353 PRO A O 1
#

Secondary structure (DSSP, 8-state):
--HHHHHHHHHHHHTT-----PPP------------PPP-PPPPPPPPPPPPPPPPPPPP-HHHHHHHS---TTEEE-SSSB----HHHHHHHHHHHHHHHHT-HHHHHHHB-HHHHHHHHHHHHHSHHHHHHHT-SEEEEEEEEEESSS-SS-SEEEEEEEEEETTEEEEEEEEEEE-TTS-EEEEEE-----EES-GGGGTT--HHHHTTTTTTS---SSSHHHHHTT-HHHHHHHHHHHHHHHHHTT-----HHHHHHHHHHHHT--HHHHHHHHHHHHHHHHH-SSHHHHS-HHHHHHHHHHHHHHHHHHTTSTTHHHHS-HHHHHHHHHHHTTS-HHHHHHHHHHT--

Radius of gyration: 24.41 Å; chains: 1; bounding box: 48×61×76 Å

Sequence (353 aa):
MSLHKRIASAVSIATIGLQMCMPLALGAGALALLTSCKKEEPPPPPPPPPPPPPRDPDPVSFDAVMREVSLDARVQLAQEGLEVWDWSLAKAGLEFASVFASGDETAVGAMLSRASQQTLDELVGSGDWYEAVEEIEAVRVVHFQQEPTVSESAVRGLMFIAVQEPGSSYVLAWDAAKGVTGDWVWSQAWSTPMVRARASDWDGASLTDLLADIEETGGGSRVAGLDYAQSPDAVYIGIELSRKLMERMGAPAMGLDALMPMMAAQFGMDAAQLRSAYDRGKQQVEAASTLEAKISGETLGMMMAGFREQMSMMASFPGAADMLNESVVYEILAEILSSTPEAVRELAEKHAP

pLDDT: mean 83.83, std 18.93, range [28.78, 98.56]